Protein AF-A0A2V5WAS9-F1 (afdb_monomer)

Secondary structure (DSSP, 8-state):
---------------------------------------------HHHHHHHHHHHHHHHHTT--HHHHHHHHHHHHHH-GGGHHHHHHHHHHHHHHH-SS--SS--HHHHHHHHHHHHHH-GGGHHHHHHHHHHH-GGGHHHHHHHHHTT-GGGHHHHHHHHHHHS------------TT------------------

Solvent-accessible surface area (backbone atoms only — not comparable to full-atom values): 12859 Å² total; per-residue (Å²): 135,87,79,91,84,88,81,86,80,83,88,84,84,84,76,81,77,77,80,75,81,78,83,81,86,75,81,89,88,87,86,89,82,95,70,83,78,83,72,80,73,79,78,75,47,75,66,55,61,54,53,51,48,53,49,54,48,50,70,54,44,70,79,42,57,72,68,59,28,49,52,51,49,20,49,51,20,54,76,37,50,94,43,28,24,60,54,50,43,50,50,53,52,44,52,37,71,70,34,82,72,79,46,99,62,76,58,68,69,61,52,33,51,54,43,33,39,37,27,69,38,31,53,92,39,35,44,50,33,47,52,37,42,33,72,72,40,60,92,45,39,70,55,48,52,52,28,37,42,76,66,33,58,90,44,43,69,57,35,52,51,57,56,53,72,68,43,79,83,74,87,64,83,91,77,72,88,79,63,93,76,78,81,74,83,87,74,94,83,88,85,86,82,84,82,87,83,90,133

Radius of gyration: 33.2 Å; Cα contacts (8 Å, |Δi|>4): 141; chains: 1; bounding box: 82×127×70 Å

Foldseek 3Di:
DDDDDDDDDDDDDPPPPPPPPPDDDDDDDDDDDDDPPPPPPPPVDVVVVLVVLLVVLLVVLLVDDDPVNLVSLLVSCLVCVVCLLVSLLSSLVSQLVVDPPNDPDDDLVSNLSSLLSNCLSPVVSNLSNLLSSCVNHVVSNVSSLVSSCVRNVVCNVVNVVSVVVPDDPPPDPPPDPPPVPPPDDPDDDDDDDDDDDDD

Nearest PDB structures (foldseek):
  6fs2-assembly2_B  TM=2.657E-01  e=7.922E+00  Homo sapiens
  7u8p-assembly1_m  TM=2.052E-01  e=5.899E+00  Sus scrofa

pLDDT: mean 75.56, std 24.24, range [34.62, 98.69]

Structure (mmCIF, N/CA/C/O backbone):
data_AF-A0A2V5WAS9-F1
#
_entry.id   AF-A0A2V5WAS9-F1
#
loop_
_atom_site.group_PDB
_atom_site.id
_atom_site.type_symbol
_atom_site.label_atom_id
_atom_site.label_alt_id
_atom_site.label_comp_id
_atom_site.label_asym_id
_atom_site.label_entity_id
_atom_site.label_seq_id
_atom_site.pdbx_PDB_ins_code
_atom_site.Cartn_x
_atom_site.Cartn_y
_atom_site.Cartn_z
_atom_site.occupancy
_atom_site.B_iso_or_equiv
_atom_site.auth_seq_id
_atom_site.auth_comp_id
_atom_site.auth_asym_id
_atom_site.auth_atom_id
_atom_site.pdbx_PDB_model_num
ATOM 1 N N . MET A 1 1 ? 15.317 52.507 30.223 1.00 37.41 1 MET A N 1
ATOM 2 C CA . MET A 1 1 ? 15.306 52.667 28.753 1.00 37.41 1 MET A CA 1
ATOM 3 C C . MET A 1 1 ? 15.140 51.259 28.181 1.00 37.41 1 MET A C 1
ATOM 5 O O . MET A 1 1 ? 16.108 50.520 28.171 1.00 37.41 1 MET A O 1
ATOM 9 N N . GLU A 1 2 ? 13.931 50.694 28.075 1.00 36.28 2 GLU A N 1
ATOM 10 C CA . GLU A 1 2 ? 12.865 51.016 27.094 1.00 36.28 2 GLU A CA 1
ATOM 11 C C . GLU A 1 2 ? 13.378 50.793 25.649 1.00 36.28 2 GLU A C 1
ATOM 13 O O . GLU A 1 2 ? 14.416 51.345 25.318 1.00 36.28 2 GLU A O 1
ATOM 18 N N . ASN A 1 3 ? 12.817 49.988 24.733 1.00 34.62 3 ASN A N 1
ATOM 19 C CA . ASN A 1 3 ? 11.479 49.417 24.510 1.00 34.62 3 ASN A CA 1
ATOM 20 C C . ASN A 1 3 ? 11.622 48.133 23.640 1.00 34.62 3 ASN A C 1
ATOM 22 O O . ASN A 1 3 ? 12.447 48.089 22.735 1.00 34.62 3 ASN A O 1
ATOM 26 N N . SER A 1 4 ? 10.934 47.026 23.938 1.00 40.88 4 SER A N 1
ATOM 27 C CA . SER A 1 4 ? 9.693 46.571 23.276 1.00 40.88 4 SER A CA 1
ATOM 28 C C . SER A 1 4 ? 9.698 46.548 21.736 1.00 40.88 4 SER A C 1
ATOM 30 O O . SER A 1 4 ? 9.645 47.596 21.098 1.00 40.88 4 SER A O 1
ATOM 32 N N . ARG A 1 5 ? 9.605 45.340 21.149 1.00 47.09 5 ARG A N 1
ATOM 33 C CA . ARG A 1 5 ? 8.595 44.996 20.122 1.00 47.09 5 ARG A CA 1
ATOM 34 C C . ARG A 1 5 ? 8.532 43.482 19.882 1.00 47.09 5 ARG A C 1
ATOM 36 O O . ARG A 1 5 ? 9.371 42.886 19.218 1.00 47.09 5 ARG A O 1
ATOM 43 N N . ARG A 1 6 ? 7.472 42.886 20.430 1.00 48.41 6 ARG A N 1
ATOM 44 C CA . ARG A 1 6 ? 6.961 41.543 20.127 1.00 48.41 6 ARG A CA 1
ATOM 45 C C . ARG A 1 6 ? 6.585 41.446 18.642 1.00 48.41 6 ARG A C 1
ATOM 47 O O . ARG A 1 6 ? 5.978 42.376 18.116 1.00 48.41 6 ARG A O 1
ATOM 54 N N . ARG A 1 7 ? 6.824 40.295 18.007 1.00 46.50 7 ARG A N 1
ATOM 55 C CA . ARG A 1 7 ? 6.025 39.832 16.858 1.00 46.50 7 ARG A CA 1
ATOM 56 C C . ARG A 1 7 ? 5.623 38.379 17.075 1.00 46.50 7 ARG A C 1
ATOM 58 O O . ARG A 1 7 ? 6.349 37.447 16.762 1.00 46.50 7 ARG A O 1
ATOM 65 N N . VAL A 1 8 ? 4.450 38.252 17.681 1.00 42.34 8 VAL A N 1
ATOM 66 C CA . VAL A 1 8 ? 3.559 37.095 17.618 1.00 42.34 8 VAL A CA 1
ATOM 67 C C . VAL A 1 8 ? 2.972 37.056 16.207 1.00 42.34 8 VAL A C 1
ATOM 69 O O . VAL A 1 8 ? 2.492 38.091 15.753 1.00 42.34 8 VAL A O 1
ATOM 72 N N . LEU A 1 9 ? 2.983 35.901 15.534 1.00 35.28 9 LEU A N 1
ATOM 73 C CA . LEU A 1 9 ? 2.063 35.630 14.422 1.00 35.28 9 LEU A CA 1
ATOM 74 C C . LEU A 1 9 ? 1.815 34.112 14.255 1.00 35.28 9 LEU A C 1
ATOM 76 O O . LEU A 1 9 ? 2.352 33.451 13.375 1.00 35.28 9 LEU A O 1
ATOM 80 N N . LEU A 1 10 ? 1.007 33.559 15.163 1.00 39.62 10 LEU A N 1
ATOM 81 C CA . LEU A 1 10 ? -0.097 32.650 14.800 1.00 39.62 10 LEU A CA 1
ATOM 82 C C . LEU A 1 10 ? -1.275 33.527 14.301 1.00 39.62 10 LEU A C 1
ATOM 84 O O . LEU A 1 10 ? -1.235 34.724 14.608 1.00 39.62 10 LEU A O 1
ATOM 88 N N . PRO A 1 11 ? -2.362 33.021 13.668 1.00 46.72 11 PRO A N 1
ATOM 89 C CA . PRO A 1 11 ? -2.773 31.634 13.368 1.00 46.72 11 PRO A CA 1
ATOM 90 C C . PRO A 1 11 ? -3.205 31.465 11.875 1.00 46.72 11 PRO A C 1
ATOM 92 O O . PRO A 1 11 ? -3.174 32.410 11.097 1.00 46.72 11 PRO A O 1
ATOM 95 N N . THR A 1 12 ? -3.580 30.291 11.361 1.00 40.75 12 THR A N 1
ATOM 96 C CA . THR A 1 12 ? -5.002 29.899 11.262 1.00 40.75 12 THR A CA 1
ATOM 97 C C . THR A 1 12 ? -5.131 28.449 10.791 1.00 40.75 12 THR A C 1
ATOM 99 O O . THR A 1 12 ? -4.739 28.067 9.693 1.00 40.75 12 THR A O 1
ATOM 102 N N . LEU A 1 13 ? -5.704 27.648 11.683 1.00 40.12 13 LEU A N 1
ATOM 103 C CA . LEU A 1 13 ? -6.213 26.306 11.471 1.00 40.12 13 LEU A CA 1
ATOM 104 C C . LEU A 1 13 ? -7.468 26.412 10.587 1.00 40.12 13 LEU A C 1
ATOM 106 O O . LEU A 1 13 ? -8.468 26.994 11.005 1.00 40.12 13 LEU A O 1
ATOM 110 N N . GLY A 1 14 ? -7.415 25.890 9.363 1.00 36.44 14 GLY A N 1
ATOM 111 C CA . GLY A 1 14 ? -8.587 25.765 8.498 1.00 36.44 14 GLY A CA 1
ATOM 112 C C . GLY A 1 14 ? -9.513 24.677 9.031 1.00 36.44 14 GLY A C 1
ATOM 113 O O . GLY A 1 14 ? -9.384 23.514 8.661 1.00 36.44 14 GLY A O 1
ATOM 114 N N . VAL A 1 15 ? -10.422 25.046 9.933 1.00 46.28 15 VAL A N 1
ATOM 115 C CA . VAL A 1 15 ? -11.509 24.176 10.390 1.00 46.28 15 VAL A CA 1
ATOM 116 C C . VAL A 1 15 ? -12.504 24.038 9.238 1.00 46.28 15 VAL A C 1
ATOM 118 O O . VAL A 1 15 ? -13.278 24.952 8.957 1.00 46.28 15 VAL A O 1
ATOM 121 N N . LEU A 1 16 ? -12.470 22.897 8.549 1.00 37.59 16 LEU A N 1
ATOM 122 C CA . LEU A 1 16 ? -13.517 22.496 7.616 1.00 37.59 16 LEU A CA 1
ATOM 123 C C . LEU A 1 16 ? -14.772 22.167 8.437 1.00 37.59 16 LEU A C 1
ATOM 125 O O . LEU A 1 16 ? -14.951 21.047 8.908 1.00 37.59 16 LEU A O 1
ATOM 129 N N . PHE A 1 17 ? -15.619 23.173 8.654 1.00 40.00 17 PHE A N 1
ATOM 130 C CA . PHE A 1 17 ? -16.954 22.989 9.211 1.00 40.00 17 PHE A CA 1
ATOM 131 C C . PHE A 1 17 ? -17.796 22.190 8.216 1.00 40.00 17 PHE A C 1
ATOM 133 O O . PHE A 1 17 ? -18.342 22.737 7.258 1.00 40.00 17 PHE A O 1
ATOM 140 N N . LEU A 1 18 ? -17.917 20.885 8.453 1.00 36.66 18 LEU A N 1
ATOM 141 C CA . LEU A 1 18 ? -18.956 20.083 7.831 1.00 36.66 18 LEU A CA 1
ATOM 142 C C . LEU A 1 18 ? -20.297 20.577 8.391 1.00 36.66 18 LEU A C 1
ATOM 144 O O . LEU A 1 18 ? -20.618 20.363 9.560 1.00 36.66 18 LEU A O 1
ATOM 148 N N . ARG A 1 19 ? -21.056 21.310 7.573 1.00 35.62 19 ARG A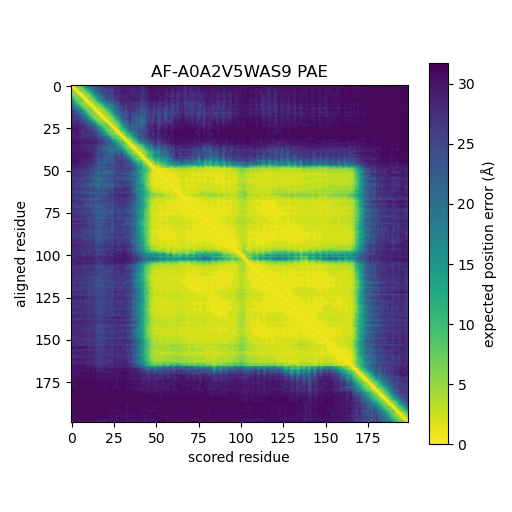 N 1
ATOM 149 C CA . ARG A 1 19 ? -22.438 21.698 7.871 1.00 35.62 19 ARG A CA 1
ATOM 150 C C . ARG A 1 19 ? -23.294 20.432 7.916 1.00 35.62 19 ARG A C 1
ATOM 152 O O . ARG A 1 19 ? -23.859 20.027 6.907 1.00 35.62 19 ARG A O 1
ATOM 159 N N . VAL A 1 20 ? -23.403 19.819 9.090 1.00 42.94 20 VAL A N 1
ATOM 160 C CA . VAL A 1 20 ? -24.533 18.942 9.397 1.00 42.94 20 VAL A CA 1
ATOM 161 C C . VAL A 1 20 ? -25.738 19.859 9.573 1.00 42.94 20 VAL A C 1
ATOM 163 O O . VAL A 1 20 ? -25.859 20.575 10.564 1.00 42.94 20 VAL A O 1
ATOM 166 N N . VAL A 1 21 ? -26.592 19.905 8.552 1.00 40.38 21 VAL A N 1
ATOM 167 C CA . VAL A 1 21 ? -27.961 20.399 8.691 1.00 40.38 21 VAL A CA 1
ATOM 168 C C . VAL A 1 21 ? -28.674 19.416 9.619 1.00 40.38 21 VAL A C 1
ATOM 170 O O . VAL A 1 21 ? -29.047 18.318 9.219 1.00 40.38 21 VAL A O 1
ATOM 173 N N . SER A 1 22 ? -28.795 19.788 10.892 1.00 39.19 22 SER A N 1
ATOM 174 C CA . SER A 1 22 ? -29.781 19.192 11.788 1.00 39.19 22 SER A CA 1
ATOM 175 C C . SER A 1 22 ? -31.133 19.774 11.398 1.00 39.19 22 SER A C 1
ATOM 177 O O . SER A 1 22 ? -31.375 20.964 11.592 1.00 39.19 22 SER A O 1
ATOM 179 N N . ALA A 1 23 ? -31.990 18.960 10.785 1.00 42.84 23 ALA A N 1
ATOM 180 C CA . ALA A 1 23 ? -33.385 19.319 10.591 1.00 42.84 23 ALA A CA 1
ATOM 181 C C . ALA A 1 23 ? -34.073 19.305 11.964 1.00 42.84 23 ALA A C 1
ATOM 183 O O . ALA A 1 23 ? -34.265 18.252 12.569 1.00 42.84 23 ALA A O 1
ATOM 184 N N . GLU A 1 24 ? -34.376 20.497 12.465 1.00 37.12 24 GLU A N 1
ATOM 185 C CA . GLU A 1 24 ? -35.143 20.722 13.682 1.00 37.12 24 GLU A CA 1
ATOM 186 C C . GLU A 1 24 ? -36.604 20.329 13.429 1.00 37.12 24 GLU A C 1
ATOM 188 O O . GLU A 1 24 ? -37.282 20.889 12.566 1.00 37.12 24 GLU A O 1
ATOM 193 N N . GLN A 1 25 ? -37.073 19.309 14.145 1.00 42.22 25 GLN A N 1
ATOM 194 C CA . GLN A 1 25 ? -38.439 18.808 14.067 1.00 42.22 25 GLN A CA 1
ATOM 195 C C . GLN A 1 25 ? -39.294 19.582 15.079 1.00 42.22 25 GLN A C 1
ATOM 197 O O . GLN A 1 25 ? -39.271 19.286 16.272 1.00 42.22 25 GLN A O 1
ATOM 202 N N . ILE A 1 26 ? -40.038 20.585 14.607 1.00 36.88 26 ILE A N 1
ATOM 203 C CA . ILE A 1 26 ? -40.986 21.348 15.428 1.00 36.88 26 ILE A CA 1
ATOM 204 C C . ILE A 1 26 ? -42.417 20.871 15.126 1.00 36.88 26 ILE A C 1
ATOM 206 O O . ILE A 1 26 ? -42.854 20.860 13.980 1.00 36.88 26 ILE A O 1
ATOM 210 N N . SER A 1 27 ? -43.079 20.431 16.201 1.00 37.81 27 SER A N 1
ATOM 211 C CA . SER A 1 27 ? -44.514 20.242 16.494 1.00 37.81 27 SER A CA 1
ATOM 212 C C . SER A 1 27 ? -45.589 20.490 15.407 1.00 37.81 27 SER A C 1
ATOM 214 O O . SER A 1 27 ? -45.650 21.550 14.795 1.00 37.81 27 SER A O 1
ATOM 216 N N . SER A 1 28 ? -46.540 19.548 15.298 1.00 39.31 28 SER A N 1
ATOM 217 C CA . SER A 1 28 ? -47.879 19.644 14.641 1.00 39.31 28 SER A CA 1
ATOM 218 C C . SER A 1 28 ? -48.903 20.461 15.484 1.00 39.31 28 SER A C 1
ATOM 220 O O . SER A 1 28 ? -48.499 20.822 16.599 1.00 39.31 28 SER A O 1
ATOM 222 N N . PRO A 1 29 ? -50.219 20.668 15.123 1.00 62.34 29 PRO A N 1
ATOM 223 C CA . PRO A 1 29 ? -51.075 20.337 13.929 1.00 62.34 29 PRO A CA 1
ATOM 224 C C . PRO A 1 29 ? -52.003 21.551 13.476 1.00 62.34 29 PRO A C 1
ATOM 226 O O . PRO A 1 29 ? -51.675 22.655 13.913 1.00 62.34 29 PRO A O 1
ATOM 229 N N . PRO A 1 30 ? -53.134 21.476 12.686 1.00 52.62 30 PRO A N 1
ATOM 230 C CA . PRO A 1 30 ? -53.896 20.327 12.143 1.00 52.62 30 PRO A CA 1
ATOM 231 C C . PRO A 1 30 ? -54.434 20.368 10.675 1.0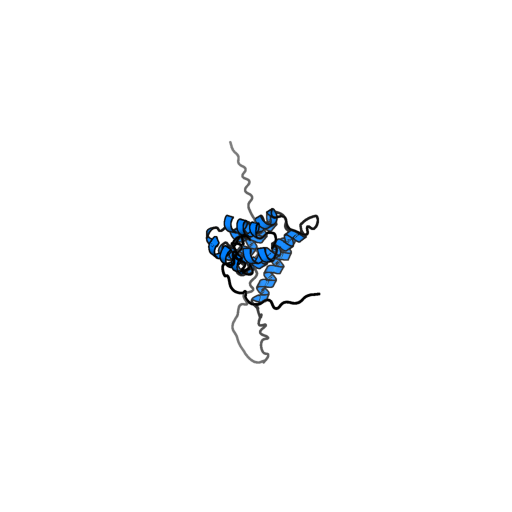0 52.62 30 PRO A C 1
ATOM 233 O O . PRO A 1 30 ? -54.539 21.409 10.039 1.00 52.62 30 PRO A O 1
ATOM 236 N N . ALA A 1 31 ? -54.882 19.169 10.262 1.00 47.69 31 ALA A N 1
ATOM 237 C CA . ALA A 1 31 ? -55.908 18.780 9.272 1.00 47.69 31 ALA A CA 1
ATOM 238 C C . ALA A 1 31 ? -55.638 18.841 7.746 1.00 47.69 31 ALA A C 1
ATOM 240 O O . ALA A 1 31 ? -55.384 19.886 7.162 1.00 47.69 31 ALA A O 1
ATOM 241 N N . ASP A 1 32 ? -55.827 17.661 7.135 1.00 50.53 32 ASP A N 1
ATOM 242 C CA . ASP A 1 32 ? -56.175 17.358 5.739 1.00 50.53 32 ASP A CA 1
ATOM 243 C C . ASP A 1 32 ? -55.316 17.931 4.600 1.00 50.53 32 ASP A C 1
ATOM 245 O O . ASP A 1 32 ? -55.623 18.956 3.994 1.00 50.53 32 ASP A O 1
ATOM 249 N N . GLN A 1 33 ? -54.333 17.137 4.162 1.00 45.25 33 GLN A N 1
ATOM 250 C CA . GLN A 1 33 ? -54.443 16.453 2.865 1.00 45.25 33 GLN A CA 1
ATOM 251 C C . GLN A 1 33 ? -53.308 15.445 2.652 1.00 45.25 33 GLN A C 1
ATOM 253 O O . GLN A 1 33 ? -52.138 15.666 2.954 1.00 45.25 33 GLN A O 1
ATOM 258 N N . MET A 1 34 ? -53.721 14.297 2.133 1.00 51.97 34 MET A N 1
ATOM 259 C CA . MET A 1 34 ? -52.950 13.092 1.879 1.00 51.97 34 MET A CA 1
ATOM 260 C C . MET A 1 34 ? -51.936 13.316 0.744 1.00 51.97 34 MET A C 1
ATOM 262 O O . MET A 1 34 ? -52.304 13.381 -0.424 1.00 51.97 34 MET A O 1
ATOM 266 N N . ALA A 1 35 ? -50.648 13.364 1.075 1.00 53.94 35 ALA A N 1
ATOM 267 C CA . ALA A 1 35 ? -49.570 12.986 0.166 1.00 53.94 35 ALA A CA 1
ATOM 268 C C . ALA A 1 35 ? -48.478 12.308 1.007 1.00 53.94 35 ALA A C 1
ATOM 270 O O . ALA A 1 35 ? -48.042 12.894 2.002 1.00 53.94 35 ALA A O 1
ATOM 271 N N . PRO A 1 36 ? -48.059 11.068 0.693 1.00 55.75 36 PRO A N 1
ATOM 272 C CA . PRO A 1 36 ? -47.022 10.411 1.474 1.00 55.75 36 PRO A CA 1
ATOM 273 C C . PRO A 1 36 ? -45.732 11.240 1.382 1.00 55.75 36 PRO A C 1
ATOM 275 O O . PRO A 1 36 ? -45.343 11.626 0.275 1.00 55.75 36 PRO A O 1
ATOM 278 N N . PRO A 1 37 ? -45.051 11.526 2.507 1.00 53.28 37 PRO A N 1
ATOM 279 C CA . PRO A 1 37 ? -43.757 12.180 2.453 1.00 53.28 37 PRO A CA 1
ATOM 280 C C . PRO A 1 37 ? -42.822 11.272 1.659 1.00 53.28 37 PRO A C 1
ATOM 282 O O . PRO A 1 37 ? -42.582 10.123 2.048 1.00 53.28 37 PRO A O 1
ATOM 285 N N . ILE A 1 38 ? -42.315 11.775 0.528 1.00 61.94 38 ILE A N 1
ATOM 286 C CA . ILE A 1 38 ? -41.232 11.136 -0.220 1.00 61.94 38 ILE A CA 1
ATOM 287 C C . ILE A 1 38 ? -40.045 11.106 0.731 1.00 61.94 38 ILE A C 1
ATOM 289 O O . ILE A 1 38 ? -39.278 12.057 0.867 1.00 61.94 38 ILE A O 1
ATOM 293 N N . THR A 1 39 ? -39.945 10.003 1.456 1.00 48.38 39 THR A N 1
ATOM 294 C CA . THR A 1 39 ? -38.832 9.731 2.339 1.00 48.38 39 THR A CA 1
ATOM 295 C C . THR A 1 39 ? -37.708 9.352 1.398 1.00 48.38 39 THR A C 1
ATOM 297 O O . THR A 1 39 ? -37.642 8.217 0.925 1.00 48.38 39 THR A O 1
ATOM 300 N N . VAL A 1 40 ? -36.865 10.327 1.051 1.00 55.03 40 VAL A N 1
ATOM 301 C CA . VAL A 1 40 ? -35.602 10.069 0.362 1.00 55.03 40 VAL A CA 1
ATOM 302 C C . VAL A 1 40 ? -34.763 9.251 1.333 1.00 55.03 40 VAL A C 1
ATOM 304 O O . VAL A 1 40 ? -34.029 9.772 2.169 1.00 55.03 40 VAL A O 1
ATOM 307 N N . ARG A 1 41 ? -34.938 7.932 1.273 1.00 47.66 41 ARG A N 1
ATOM 308 C CA . ARG A 1 41 ? -34.086 6.973 1.951 1.00 47.66 41 ARG A CA 1
ATOM 309 C C . ARG A 1 41 ? -32.744 7.081 1.250 1.00 47.66 41 ARG A C 1
ATOM 311 O O . ARG A 1 41 ? -32.553 6.510 0.179 1.00 47.66 41 ARG A O 1
ATOM 318 N N . ALA A 1 42 ? -31.838 7.866 1.823 1.00 52.66 42 ALA A N 1
ATOM 319 C CA . ALA A 1 42 ? -30.440 7.825 1.448 1.00 52.66 42 ALA A CA 1
ATOM 320 C C . ALA A 1 42 ? -29.956 6.402 1.741 1.00 52.66 42 ALA A C 1
ATOM 322 O O . ALA A 1 42 ? -29.631 6.053 2.874 1.00 52.66 42 ALA A O 1
ATOM 323 N N . SER A 1 43 ? -29.999 5.546 0.724 1.00 43.25 43 SER A N 1
ATOM 324 C CA . SER A 1 43 ? -29.349 4.246 0.738 1.00 43.25 43 SER A CA 1
ATOM 325 C C . SER A 1 43 ? -27.850 4.506 0.726 1.00 43.25 43 SER A C 1
ATOM 327 O O . SER A 1 43 ? -27.200 4.441 -0.314 1.00 43.25 43 SER A O 1
ATOM 329 N N . SER A 1 44 ? -27.291 4.851 1.883 1.00 51.31 44 SER A N 1
ATOM 330 C CA . SER A 1 44 ? -25.855 4.836 2.109 1.00 51.31 44 SER A CA 1
ATOM 331 C C . SER A 1 44 ? -25.416 3.377 2.116 1.00 51.31 44 SER A C 1
ATOM 333 O O . SER A 1 44 ? -25.234 2.741 3.151 1.00 51.31 44 SER A O 1
ATOM 335 N N . SER A 1 45 ? -25.296 2.795 0.922 1.00 50.88 45 SER A N 1
ATOM 336 C CA . SER A 1 45 ? -24.603 1.524 0.791 1.00 50.88 45 SER A CA 1
ATOM 337 C C . SER A 1 45 ? -23.187 1.744 1.326 1.00 50.88 45 SER A C 1
ATOM 339 O O . SER A 1 45 ? -22.500 2.683 0.918 1.00 50.88 45 SER A O 1
ATOM 341 N N . ALA A 1 46 ? -22.744 0.905 2.262 1.00 56.66 46 ALA A N 1
ATOM 342 C CA . ALA A 1 46 ? -21.393 0.990 2.818 1.00 56.66 46 ALA A CA 1
ATOM 343 C C . ALA A 1 46 ? -20.307 0.955 1.715 1.00 56.66 46 ALA A C 1
ATOM 345 O O . ALA A 1 46 ? -19.215 1.495 1.891 1.00 56.66 46 ALA A O 1
ATOM 346 N N . GLY A 1 47 ? -20.637 0.389 0.544 1.00 61.00 47 GLY A N 1
ATOM 347 C CA . GLY A 1 47 ? -19.808 0.430 -0.660 1.00 61.00 47 GLY A CA 1
ATOM 348 C C . GLY A 1 47 ? -19.609 1.834 -1.246 1.00 61.00 47 GLY A C 1
ATOM 349 O O . GLY A 1 47 ? -18.490 2.156 -1.639 1.00 61.00 47 GLY A O 1
ATOM 350 N N . GLY A 1 48 ? -20.639 2.688 -1.241 1.00 73.94 48 GLY A N 1
ATOM 351 C CA . GLY A 1 48 ? -20.571 4.050 -1.789 1.00 73.94 48 GLY A CA 1
ATOM 352 C C . GLY A 1 48 ? -19.582 4.950 -1.042 1.00 73.94 48 GLY A C 1
ATOM 353 O O . GLY A 1 48 ? -18.767 5.631 -1.664 1.00 73.94 48 GLY A O 1
ATOM 354 N N . ALA A 1 49 ? -19.568 4.870 0.293 1.00 85.62 49 ALA A N 1
ATOM 355 C CA . ALA A 1 49 ? -18.666 5.666 1.129 1.00 85.62 49 ALA A CA 1
ATOM 356 C C . ALA A 1 49 ? -17.184 5.274 0.956 1.00 85.62 49 ALA A C 1
ATOM 358 O O . ALA A 1 49 ? -16.291 6.114 1.066 1.00 85.62 49 ALA A O 1
ATOM 359 N N . ALA A 1 50 ? -16.891 3.996 0.687 1.00 91.50 50 ALA A N 1
ATOM 360 C CA . ALA A 1 50 ? -15.525 3.543 0.423 1.00 91.50 50 ALA A CA 1
ATOM 361 C C . ALA A 1 50 ? -15.015 4.011 -0.949 1.00 91.50 50 ALA A C 1
ATOM 363 O O . ALA A 1 50 ? -13.875 4.467 -1.059 1.00 91.50 50 ALA A O 1
ATOM 364 N N . SER A 1 51 ? -15.848 3.928 -1.993 1.00 92.31 51 SER A N 1
ATOM 365 C CA . SER A 1 51 ? -15.486 4.419 -3.328 1.00 92.31 51 SER A CA 1
ATOM 366 C C . SER A 1 51 ? -15.320 5.934 -3.365 1.00 92.31 51 SER A C 1
ATOM 368 O O . SER A 1 51 ? -14.389 6.429 -3.999 1.00 92.31 51 SER A O 1
ATOM 370 N N . GLU A 1 52 ? -16.178 6.670 -2.658 1.00 95.50 52 GLU A N 1
ATOM 371 C CA . GLU A 1 52 ? -16.080 8.125 -2.548 1.00 95.50 52 GLU A CA 1
ATOM 372 C C . GLU A 1 52 ? -14.770 8.530 -1.862 1.00 95.50 52 GLU A C 1
ATOM 374 O O . GLU A 1 52 ? -14.033 9.370 -2.381 1.00 95.50 52 GLU A O 1
ATOM 379 N N . PHE A 1 53 ? -14.410 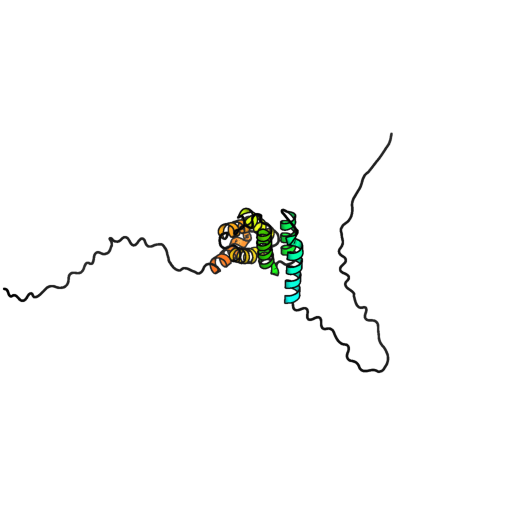7.846 -0.770 1.00 96.75 53 PHE A N 1
ATOM 380 C CA . PHE A 1 53 ? -13.141 8.070 -0.083 1.00 96.75 53 PHE A CA 1
ATOM 381 C C . PHE A 1 53 ? -11.931 7.825 -0.993 1.00 96.75 53 PHE A C 1
ATOM 383 O O . PHE A 1 53 ? -11.048 8.677 -1.084 1.00 96.75 53 PHE A O 1
ATOM 390 N N . LEU A 1 54 ? -11.882 6.682 -1.689 1.00 97.12 54 LEU A N 1
ATOM 391 C CA . LEU A 1 54 ? -10.769 6.378 -2.595 1.00 97.12 54 LEU A CA 1
ATOM 392 C C . LEU A 1 54 ? -10.697 7.377 -3.754 1.00 97.12 54 LEU A C 1
ATOM 394 O O . LEU A 1 54 ? -9.605 7.793 -4.126 1.00 97.12 54 LEU A O 1
ATOM 398 N N . THR A 1 55 ? -11.841 7.822 -4.277 1.00 97.44 55 THR A N 1
ATOM 399 C CA . THR A 1 55 ? -11.898 8.843 -5.335 1.00 97.44 55 THR A CA 1
ATOM 400 C C . THR A 1 55 ? -11.325 10.174 -4.848 1.00 97.44 55 THR A C 1
ATOM 402 O O . THR A 1 55 ? -10.482 10.768 -5.523 1.00 97.44 55 THR A O 1
ATOM 405 N N . ALA A 1 56 ? -11.719 10.619 -3.652 1.00 96.88 56 ALA A N 1
ATOM 406 C CA . ALA A 1 56 ? -11.195 11.835 -3.039 1.00 96.88 56 ALA A CA 1
ATOM 407 C C . ALA A 1 56 ? -9.688 11.730 -2.750 1.00 96.88 56 ALA A C 1
ATOM 409 O O . ALA A 1 56 ? -8.934 12.665 -3.045 1.00 96.88 56 ALA A O 1
ATOM 410 N N . PHE A 1 57 ? -9.237 10.581 -2.233 1.00 97.44 57 PHE A N 1
ATOM 411 C CA . PHE A 1 57 ? -7.821 10.298 -2.016 1.00 97.44 57 PHE A CA 1
ATOM 412 C C . PHE A 1 57 ? -7.034 10.390 -3.324 1.00 97.44 57 PHE A C 1
ATOM 414 O O . PHE A 1 57 ? -6.092 11.173 -3.398 1.00 97.44 57 PHE A O 1
ATOM 421 N N . ILE A 1 58 ? -7.442 9.663 -4.370 1.00 97.00 58 ILE A N 1
ATOM 422 C CA . ILE A 1 58 ? -6.754 9.656 -5.668 1.00 97.00 58 ILE A CA 1
ATOM 423 C C . ILE A 1 58 ? -6.715 11.068 -6.261 1.00 97.00 58 ILE A C 1
ATOM 425 O O . ILE A 1 58 ? -5.638 11.549 -6.602 1.00 97.00 58 ILE A O 1
ATOM 429 N N . SER A 1 59 ? -7.859 11.762 -6.323 1.00 96.62 59 SER A N 1
ATOM 430 C CA . SER A 1 59 ? -7.965 13.120 -6.882 1.00 96.62 59 SER A CA 1
ATOM 431 C C . SER A 1 59 ? -7.041 14.127 -6.186 1.00 96.62 59 SER A C 1
ATOM 433 O O . SER A 1 59 ? -6.541 15.063 -6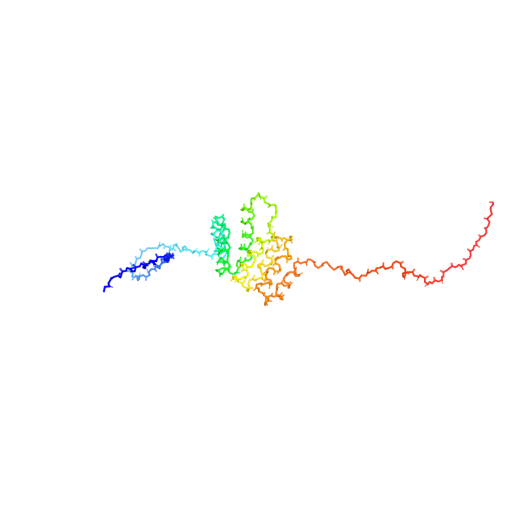.817 1.00 96.62 59 SER A O 1
ATOM 435 N N . THR A 1 60 ? -6.808 13.941 -4.887 1.00 96.31 60 THR A N 1
ATOM 436 C CA . THR A 1 60 ? -5.891 14.777 -4.106 1.00 96.31 60 THR A CA 1
ATOM 437 C C . THR A 1 60 ? -4.441 14.349 -4.329 1.00 96.31 60 THR A C 1
ATOM 439 O O . THR A 1 60 ? -3.589 15.176 -4.646 1.00 96.31 60 THR A O 1
ATOM 442 N N . ALA A 1 61 ? -4.162 13.053 -4.198 1.00 95.38 61 ALA A N 1
ATOM 443 C CA . ALA A 1 61 ? -2.818 12.496 -4.151 1.00 95.38 61 ALA A CA 1
ATOM 444 C C . ALA A 1 61 ? -2.077 12.563 -5.495 1.00 95.38 61 ALA A C 1
ATOM 446 O O . ALA A 1 61 ? -0.864 12.744 -5.489 1.00 95.38 61 ALA A O 1
ATOM 447 N N . VAL A 1 62 ? -2.777 12.514 -6.638 1.00 95.50 62 VAL A N 1
ATOM 448 C CA . VAL A 1 62 ? -2.151 12.676 -7.972 1.00 95.50 62 VAL A CA 1
ATOM 449 C C . VAL A 1 62 ? -1.441 14.019 -8.153 1.00 95.50 62 VAL A C 1
ATOM 451 O O . VAL A 1 62 ? -0.549 14.132 -8.984 1.00 95.50 62 VAL A O 1
ATOM 454 N N . ARG A 1 63 ? -1.823 15.037 -7.374 1.00 94.31 63 ARG A N 1
ATOM 455 C CA . ARG A 1 63 ? -1.250 16.391 -7.438 1.00 94.31 63 ARG A CA 1
ATOM 456 C C . ARG A 1 63 ? -0.073 16.586 -6.486 1.00 94.31 63 ARG A C 1
ATOM 458 O O . ARG A 1 63 ? 0.482 17.680 -6.431 1.00 94.31 63 ARG A O 1
ATOM 465 N N . LEU A 1 64 ? 0.241 15.575 -5.680 1.00 94.06 64 LEU A N 1
ATOM 466 C CA . LEU A 1 64 ? 1.252 15.647 -4.639 1.00 94.06 64 LEU A CA 1
ATOM 467 C C . LEU A 1 64 ? 2.505 14.886 -5.054 1.00 94.06 64 LEU A C 1
ATOM 469 O O . LEU A 1 64 ? 2.453 13.852 -5.716 1.00 94.06 64 LEU A O 1
ATOM 473 N N . ASP A 1 65 ? 3.631 15.383 -4.573 1.00 90.88 65 ASP A N 1
ATOM 474 C CA . ASP A 1 65 ? 4.953 14.829 -4.784 1.00 90.88 65 ASP A CA 1
ATOM 475 C C . ASP A 1 65 ? 5.698 14.666 -3.450 1.00 90.88 65 ASP A C 1
ATOM 477 O O . ASP A 1 65 ? 5.332 15.233 -2.409 1.00 90.88 65 ASP A O 1
ATOM 481 N N . GLY A 1 66 ? 6.743 13.836 -3.476 1.00 91.62 66 GLY A N 1
ATOM 482 C CA . GLY A 1 66 ? 7.658 13.625 -2.356 1.00 91.62 66 GLY A CA 1
ATOM 483 C C . GLY A 1 66 ? 6.957 13.400 -1.011 1.00 91.62 66 GLY A C 1
ATOM 484 O O . GLY A 1 66 ? 6.041 12.589 -0.877 1.00 91.62 66 GLY A O 1
ATOM 485 N N . LEU A 1 67 ? 7.383 14.145 0.012 1.00 94.12 67 LEU A N 1
ATOM 486 C CA . LEU A 1 67 ? 6.887 13.981 1.383 1.00 94.12 67 LEU A CA 1
ATOM 487 C C . LEU A 1 67 ? 5.410 14.356 1.559 1.00 94.12 67 LEU A C 1
ATOM 489 O O . LEU A 1 67 ? 4.746 13.804 2.436 1.00 94.12 67 LEU A O 1
ATOM 493 N N . LYS A 1 68 ? 4.870 15.265 0.736 1.00 96.38 68 LYS A N 1
ATOM 494 C CA . LYS A 1 68 ? 3.449 15.644 0.814 1.00 96.38 68 LYS A CA 1
ATOM 495 C C . LYS A 1 68 ? 2.564 14.471 0.413 1.00 96.38 68 LYS A C 1
ATOM 497 O O . LYS A 1 68 ? 1.576 14.191 1.088 1.00 96.38 68 LYS A O 1
ATOM 502 N N . PHE A 1 69 ? 2.959 13.759 -0.641 1.00 97.06 69 PHE A N 1
ATOM 503 C CA . PHE A 1 69 ? 2.289 12.541 -1.077 1.00 97.06 69 PHE A CA 1
ATOM 504 C C . PHE A 1 69 ? 2.334 11.454 0.005 1.00 97.06 69 PHE A C 1
ATOM 506 O O . PHE A 1 69 ? 1.296 10.907 0.374 1.00 97.06 69 PHE A O 1
ATOM 513 N N . ILE A 1 70 ? 3.511 11.209 0.590 1.00 97.88 70 ILE A N 1
ATOM 514 C CA . ILE A 1 70 ? 3.681 10.213 1.659 1.00 97.88 70 ILE A CA 1
ATOM 515 C C . ILE A 1 70 ? 2.851 10.559 2.909 1.00 97.88 70 ILE A C 1
ATOM 517 O O . ILE A 1 70 ? 2.216 9.682 3.494 1.00 97.88 70 ILE A O 1
ATOM 521 N N . SER A 1 71 ? 2.785 11.836 3.295 1.00 97.81 71 SER A N 1
ATOM 522 C CA . SER A 1 71 ? 1.952 12.291 4.418 1.00 97.81 71 SER A CA 1
ATOM 523 C C . SER A 1 71 ? 0.451 12.136 4.133 1.00 97.81 71 SER A C 1
ATOM 525 O O . SER A 1 71 ? -0.312 11.701 5.001 1.00 97.81 71 SER A O 1
ATOM 527 N N . CYS A 1 72 ? 0.022 12.425 2.900 1.00 97.94 72 CYS A N 1
ATOM 528 C CA . CYS A 1 72 ? -1.354 12.211 2.453 1.00 97.94 72 CYS A CA 1
ATOM 529 C C . CYS A 1 72 ? -1.741 10.726 2.519 1.00 97.94 72 CYS A C 1
ATOM 531 O O . CYS A 1 72 ? -2.772 10.394 3.102 1.00 97.94 72 CYS A O 1
ATOM 533 N N . LEU A 1 73 ? -0.881 9.833 2.015 1.00 98.44 73 LEU A N 1
ATOM 534 C CA . LEU A 1 73 ? -1.033 8.379 2.129 1.00 98.44 73 LEU A CA 1
ATOM 535 C C . LEU A 1 73 ? -1.172 7.936 3.591 1.00 98.44 73 LEU A C 1
ATOM 537 O O . LEU A 1 73 ? -2.144 7.267 3.938 1.00 98.44 73 LEU A O 1
ATOM 541 N N . ALA A 1 74 ? -0.232 8.323 4.456 1.00 98.38 74 ALA A N 1
ATOM 542 C CA . ALA A 1 74 ? -0.248 7.931 5.865 1.00 98.38 74 ALA A CA 1
ATOM 543 C C . ALA A 1 74 ? -1.519 8.421 6.578 1.00 98.38 74 ALA A C 1
ATOM 545 O O . ALA A 1 74 ? -2.114 7.700 7.378 1.00 98.38 74 ALA A O 1
ATOM 546 N N . THR A 1 75 ? -1.971 9.634 6.259 1.00 98.31 75 THR A N 1
ATOM 547 C CA . THR A 1 75 ? -3.220 10.190 6.794 1.00 98.31 75 THR A CA 1
ATOM 548 C C . THR A 1 75 ? -4.431 9.397 6.306 1.00 98.31 75 THR A C 1
ATOM 550 O O . THR A 1 75 ? -5.291 9.045 7.108 1.00 98.31 75 THR A O 1
ATOM 553 N N . ALA A 1 76 ? -4.486 9.056 5.017 1.00 98.25 76 ALA A N 1
ATOM 554 C CA . ALA A 1 76 ? -5.574 8.263 4.457 1.00 98.25 76 ALA A CA 1
ATOM 555 C C . ALA A 1 76 ? -5.665 6.873 5.111 1.00 98.25 76 ALA A C 1
ATOM 557 O O . ALA A 1 76 ? -6.758 6.445 5.480 1.00 98.25 76 ALA A O 1
ATOM 558 N N . VAL A 1 77 ? -4.526 6.206 5.327 1.00 98.56 77 VAL A N 1
ATOM 559 C CA . VAL A 1 77 ? -4.464 4.905 6.014 1.00 98.56 77 VAL A CA 1
ATOM 560 C C . VAL A 1 77 ? -4.903 5.018 7.478 1.00 98.56 77 VAL A C 1
ATOM 562 O O . VAL A 1 77 ? -5.663 4.172 7.940 1.00 98.56 77 VAL A O 1
ATOM 565 N N . LYS A 1 78 ? -4.507 6.080 8.196 1.00 98.12 78 LYS A N 1
ATOM 566 C CA . LYS A 1 78 ? -4.977 6.337 9.573 1.00 98.12 78 LYS A CA 1
ATOM 567 C C . LYS A 1 78 ? -6.489 6.537 9.653 1.00 98.12 78 LYS A C 1
ATOM 569 O O . LYS A 1 78 ? -7.111 6.081 10.606 1.00 98.12 78 LYS A O 1
ATOM 574 N N . LEU A 1 79 ? -7.073 7.235 8.679 1.00 97.81 79 LEU A N 1
ATOM 575 C CA . LEU A 1 79 ? -8.509 7.526 8.650 1.00 97.81 79 LEU A CA 1
ATOM 576 C C . LEU A 1 79 ? -9.354 6.303 8.276 1.00 97.81 79 LEU A C 1
ATOM 578 O O . LEU A 1 79 ? -10.474 6.164 8.763 1.00 97.81 79 LEU A O 1
ATOM 582 N N . ARG A 1 80 ? -8.842 5.443 7.390 1.00 97.19 80 ARG A N 1
ATOM 583 C CA . ARG A 1 80 ? -9.545 4.263 6.869 1.00 97.19 80 ARG A CA 1
ATOM 584 C C . ARG A 1 80 ? -8.619 3.043 6.840 1.00 97.19 80 ARG A C 1
ATOM 586 O O . ARG A 1 80 ? -8.202 2.619 5.757 1.00 97.19 80 ARG A O 1
ATOM 593 N N . PRO A 1 81 ? -8.300 2.456 8.010 1.00 97.00 81 PRO A N 1
ATOM 594 C CA . PRO A 1 81 ? -7.461 1.260 8.079 1.00 97.00 81 PRO A CA 1
ATOM 595 C C . PRO A 1 81 ? -8.107 0.062 7.364 1.00 97.00 81 PRO A C 1
ATOM 597 O O . PRO A 1 81 ? -7.405 -0.748 6.769 1.00 97.00 81 PRO A O 1
ATOM 600 N N . ASP A 1 82 ? -9.442 0.010 7.307 1.00 97.00 82 ASP A N 1
ATOM 601 C CA . ASP A 1 82 ? -10.221 -0.981 6.551 1.00 97.00 82 ASP A CA 1
ATOM 602 C C . ASP A 1 82 ? -9.956 -0.945 5.034 1.00 97.00 82 ASP A C 1
ATOM 604 O O . ASP A 1 82 ? -10.181 -1.928 4.328 1.00 97.00 82 ASP A O 1
ATOM 608 N N . LEU A 1 83 ? -9.463 0.183 4.514 1.00 97.69 83 LEU A N 1
ATOM 609 C CA . LEU A 1 83 ? -9.118 0.363 3.105 1.00 97.69 83 LEU A CA 1
ATOM 610 C C . LEU A 1 83 ? -7.605 0.378 2.855 1.00 97.69 83 LEU A C 1
ATOM 612 O O . LEU A 1 83 ? -7.202 0.599 1.711 1.00 97.69 83 LEU A O 1
ATOM 616 N N . ALA A 1 84 ? -6.765 0.137 3.867 1.00 98.12 84 ALA A N 1
ATOM 617 C CA . ALA A 1 84 ? -5.319 0.358 3.795 1.00 98.12 84 ALA A CA 1
ATOM 618 C C . ALA A 1 84 ? -4.654 -0.313 2.581 1.00 98.12 84 ALA A C 1
ATOM 620 O O . ALA A 1 84 ? -3.919 0.343 1.842 1.00 98.12 84 ALA A O 1
ATOM 621 N N . GLY A 1 85 ? -4.984 -1.578 2.297 1.00 98.06 85 GLY A N 1
ATOM 622 C CA . GLY A 1 85 ? -4.477 -2.278 1.111 1.00 98.06 85 GLY A CA 1
ATOM 623 C C . GLY A 1 85 ? -4.852 -1.586 -0.209 1.00 98.06 85 GLY A C 1
ATOM 624 O O . GLY A 1 85 ? -4.004 -1.404 -1.080 1.00 98.06 85 GLY A O 1
ATOM 625 N N . LYS A 1 86 ? -6.100 -1.114 -0.350 1.00 98.25 86 LYS A N 1
ATOM 626 C CA . LYS A 1 86 ? -6.565 -0.396 -1.555 1.00 98.25 86 LYS A CA 1
ATOM 627 C C . LYS A 1 86 ? -5.911 0.978 -1.690 1.00 98.25 86 LYS A C 1
ATOM 629 O O . LYS A 1 86 ? -5.546 1.367 -2.798 1.00 98.25 86 LYS A O 1
ATOM 634 N N . ILE A 1 87 ? -5.746 1.694 -0.579 1.00 98.56 87 ILE A N 1
ATOM 635 C CA . ILE A 1 87 ? -5.064 2.994 -0.541 1.00 98.56 87 ILE A CA 1
ATOM 636 C C . ILE A 1 87 ? -3.608 2.829 -1.001 1.00 98.56 87 ILE A C 1
ATOM 638 O O . ILE A 1 87 ? -3.145 3.599 -1.839 1.00 98.56 87 ILE A O 1
ATOM 642 N N . VAL A 1 88 ? -2.909 1.795 -0.522 1.00 98.56 88 VAL A N 1
ATOM 643 C CA . VAL A 1 88 ? -1.525 1.494 -0.924 1.00 98.56 88 VAL A CA 1
ATOM 644 C C . VAL A 1 88 ? -1.426 1.156 -2.410 1.00 98.56 88 VAL A C 1
ATOM 646 O O . VAL A 1 88 ? -0.562 1.702 -3.091 1.00 98.56 88 VAL A O 1
ATOM 649 N N . VAL A 1 89 ? -2.334 0.339 -2.952 1.00 98.31 89 VAL A N 1
ATOM 650 C CA . VAL A 1 89 ? -2.378 0.054 -4.401 1.00 98.31 89 VAL A CA 1
ATOM 651 C C . VAL A 1 89 ? -2.594 1.335 -5.211 1.00 98.31 89 VAL A C 1
ATOM 653 O O . VAL A 1 89 ? -1.914 1.567 -6.210 1.00 98.31 89 VAL A O 1
ATOM 656 N N . CYS A 1 90 ? -3.496 2.213 -4.763 1.00 97.88 90 CYS A N 1
ATOM 657 C CA . CYS A 1 90 ? -3.698 3.515 -5.395 1.00 97.88 90 CYS A CA 1
ATOM 658 C C . CYS A 1 90 ? -2.422 4.366 -5.336 1.00 97.88 90 CYS A C 1
ATOM 660 O O . CYS A 1 90 ? -2.036 4.954 -6.341 1.00 97.88 90 CYS A O 1
ATOM 662 N N . ALA A 1 91 ? -1.726 4.387 -4.199 1.00 97.81 91 ALA A N 1
ATOM 663 C CA . ALA A 1 91 ? -0.482 5.129 -4.043 1.00 97.81 91 ALA A CA 1
ATOM 664 C C . ALA A 1 91 ? 0.646 4.606 -4.954 1.00 97.81 91 ALA A C 1
ATOM 666 O O . ALA A 1 91 ? 1.361 5.402 -5.568 1.00 97.81 91 ALA A O 1
ATOM 667 N N . LEU A 1 92 ? 0.782 3.286 -5.100 1.00 96.88 92 LEU A N 1
ATOM 668 C CA . LEU A 1 92 ? 1.726 2.674 -6.039 1.00 96.88 92 LEU A CA 1
ATOM 669 C C . LEU A 1 92 ? 1.393 3.080 -7.484 1.00 96.88 92 LEU A C 1
ATOM 671 O O . LEU A 1 92 ? 2.261 3.571 -8.205 1.00 96.88 92 LEU A O 1
ATOM 675 N N . ASN A 1 93 ? 0.124 2.996 -7.886 1.00 95.25 93 ASN A N 1
ATOM 676 C CA . ASN A 1 93 ? -0.307 3.413 -9.223 1.00 95.25 93 ASN A CA 1
ATOM 677 C C . ASN A 1 93 ? -0.053 4.905 -9.496 1.00 95.25 93 ASN A C 1
ATOM 679 O O . ASN A 1 93 ? 0.441 5.255 -10.566 1.00 95.25 93 ASN A O 1
ATOM 683 N N . ILE A 1 94 ? -0.327 5.782 -8.526 1.00 94.88 94 ILE A N 1
ATOM 684 C CA . ILE A 1 94 ? -0.041 7.222 -8.634 1.00 94.88 94 ILE A CA 1
ATOM 685 C C . ILE A 1 94 ? 1.465 7.467 -8.764 1.00 94.88 94 ILE A C 1
ATOM 687 O O . ILE A 1 94 ? 1.898 8.260 -9.596 1.00 94.88 94 ILE A O 1
ATOM 691 N N . SER A 1 95 ? 2.282 6.748 -7.996 1.00 94.31 95 SER A N 1
ATOM 692 C CA . SER A 1 95 ? 3.741 6.868 -8.078 1.00 94.31 95 SER A CA 1
ATOM 693 C C . SER A 1 95 ? 4.267 6.440 -9.446 1.00 94.31 95 SER A C 1
ATOM 695 O O . SER A 1 95 ? 5.205 7.044 -9.960 1.00 94.31 95 SER A O 1
ATOM 697 N N . ARG A 1 96 ? 3.645 5.425 -10.062 1.00 91.19 96 ARG A N 1
ATOM 698 C CA . ARG A 1 96 ? 3.981 4.984 -11.420 1.00 91.19 96 ARG A CA 1
ATOM 699 C C . ARG A 1 96 ? 3.596 6.037 -12.457 1.00 91.19 96 ARG A C 1
ATOM 701 O O . ARG A 1 96 ? 4.370 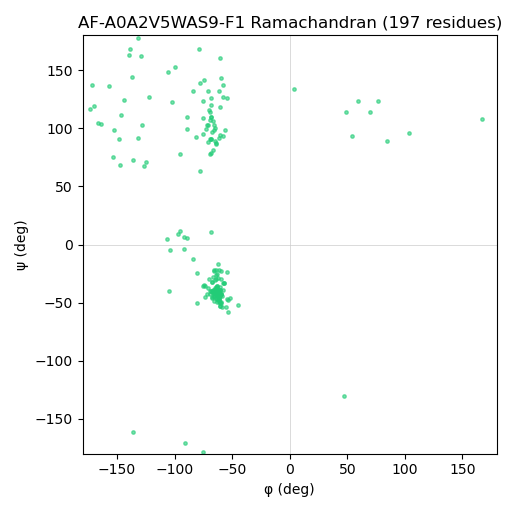6.280 -13.373 1.00 91.19 96 ARG A O 1
ATOM 708 N N . LEU A 1 97 ? 2.439 6.679 -12.288 1.00 89.25 97 LEU A N 1
ATOM 709 C CA . LEU A 1 97 ? 1.987 7.767 -13.158 1.00 89.25 97 LEU A CA 1
ATOM 710 C C . LEU A 1 97 ? 2.916 8.988 -13.087 1.00 89.25 97 LEU A C 1
ATOM 712 O O . LEU A 1 97 ? 3.167 9.632 -14.100 1.00 89.25 97 LEU A O 1
ATOM 716 N N . ASN A 1 98 ? 3.445 9.281 -11.899 1.00 86.75 98 ASN A N 1
ATOM 717 C CA . ASN A 1 98 ? 4.326 10.425 -11.672 1.00 86.75 98 ASN A CA 1
ATOM 718 C C . ASN A 1 98 ? 5.801 10.142 -12.020 1.00 86.75 98 ASN A C 1
ATOM 720 O O . ASN A 1 98 ? 6.594 11.081 -12.124 1.00 86.75 98 ASN A O 1
ATOM 724 N N . ALA A 1 99 ? 6.189 8.880 -12.231 1.00 84.62 99 ALA A N 1
ATOM 725 C CA . ALA A 1 99 ? 7.550 8.516 -12.614 1.00 84.62 99 ALA A CA 1
ATOM 726 C C . ALA A 1 99 ? 7.878 9.008 -14.037 1.00 84.62 99 ALA A C 1
ATOM 728 O O . ALA A 1 99 ? 7.162 8.700 -14.988 1.00 84.62 99 ALA A O 1
ATOM 729 N N . HIS A 1 100 ? 8.976 9.760 -14.178 1.00 73.25 100 HIS A N 1
ATOM 730 C CA . HIS A 1 100 ? 9.475 10.267 -15.460 1.00 73.25 100 HIS A CA 1
ATOM 731 C C . HIS A 1 100 ? 10.915 9.783 -15.717 1.00 73.25 100 HIS A C 1
ATOM 733 O O . HIS A 1 100 ? 11.779 10.017 -14.869 1.00 73.25 100 HIS A O 1
ATOM 739 N N . PRO A 1 101 ? 11.207 9.151 -16.875 1.00 76.38 101 PRO A N 1
ATOM 740 C CA . PRO A 1 101 ? 10.243 8.674 -17.872 1.00 76.38 101 PRO A CA 1
ATOM 741 C C . PRO A 1 101 ? 9.291 7.632 -17.270 1.00 76.38 101 PRO A C 1
ATOM 743 O O . PRO A 1 101 ? 9.604 7.044 -16.235 1.00 76.38 101 PRO A O 1
ATOM 746 N N . LEU A 1 102 ? 8.143 7.416 -17.922 1.00 74.19 102 LEU A N 1
ATOM 747 C CA . LEU A 1 102 ? 7.144 6.428 -17.507 1.00 74.19 102 LEU A CA 1
ATOM 748 C C . LEU A 1 102 ? 7.815 5.053 -17.413 1.00 74.19 102 LEU A C 1
ATOM 750 O O . LEU A 1 102 ? 8.078 4.384 -18.413 1.00 74.19 102 LEU A O 1
ATOM 754 N N . ALA A 1 103 ? 8.177 4.674 -16.192 1.00 66.81 103 ALA A N 1
ATOM 755 C CA . ALA A 1 103 ? 8.935 3.469 -15.935 1.00 66.81 103 ALA A CA 1
ATOM 756 C C . ALA A 1 103 ? 7.966 2.291 -15.852 1.00 66.81 103 ALA A C 1
ATOM 758 O O . ALA A 1 103 ? 6.979 2.329 -15.116 1.00 66.81 103 ALA A O 1
ATOM 759 N N . GLY A 1 104 ? 8.276 1.202 -16.560 1.00 75.12 104 GLY A N 1
ATOM 760 C CA . GLY A 1 104 ? 7.499 -0.038 -16.460 1.00 75.12 104 GLY A CA 1
ATOM 761 C C . GLY A 1 104 ? 7.521 -0.657 -15.055 1.00 75.12 104 GLY A C 1
ATOM 762 O O . GLY A 1 104 ? 6.686 -1.501 -14.744 1.00 75.12 104 GLY A O 1
ATOM 763 N N . ARG A 1 105 ? 8.463 -0.241 -14.195 1.00 87.19 105 ARG A N 1
ATOM 764 C CA . ARG A 1 105 ? 8.584 -0.663 -12.794 1.00 87.19 105 ARG A CA 1
ATOM 765 C C . ARG A 1 105 ? 8.888 0.526 -11.894 1.00 87.19 105 ARG A C 1
ATOM 767 O O . ARG A 1 105 ? 9.651 1.413 -12.266 1.00 87.19 105 ARG A O 1
ATOM 774 N N . LEU A 1 106 ? 8.337 0.496 -10.687 1.00 91.75 106 LEU A N 1
ATOM 775 C CA . LEU A 1 106 ? 8.661 1.450 -9.636 1.00 91.75 106 LEU A CA 1
ATOM 776 C C . LEU A 1 106 ? 10.042 1.161 -9.022 1.00 91.75 106 LEU A C 1
ATOM 778 O O . LEU A 1 106 ? 10.382 -0.006 -8.785 1.00 91.75 106 LEU A O 1
ATOM 782 N N . PRO A 1 107 ? 10.829 2.198 -8.692 1.00 93.00 107 PRO A N 1
ATOM 783 C CA . PRO A 1 107 ? 12.031 2.030 -7.887 1.00 93.00 107 PRO A CA 1
ATOM 784 C C . PRO A 1 107 ? 11.700 1.386 -6.536 1.00 93.00 107 PRO A C 1
ATOM 786 O O . PRO A 1 107 ? 10.742 1.784 -5.870 1.00 93.00 107 PRO A O 1
ATOM 789 N N . LEU A 1 108 ? 12.525 0.432 -6.090 1.00 95.06 108 LEU A N 1
ATOM 790 C CA . LEU A 1 108 ? 12.318 -0.246 -4.802 1.00 95.06 108 LEU A CA 1
ATOM 791 C C . LEU A 1 108 ? 12.300 0.736 -3.623 1.00 95.06 108 LEU A C 1
ATOM 793 O O . LEU A 1 108 ? 11.530 0.538 -2.694 1.00 95.06 108 LEU A O 1
ATOM 797 N N . GLY A 1 109 ? 13.075 1.825 -3.688 1.00 95.06 109 GLY A N 1
ATOM 798 C CA . GLY A 1 109 ? 13.062 2.872 -2.660 1.00 95.06 109 GLY A CA 1
ATOM 799 C C . GLY A 1 109 ? 11.716 3.596 -2.540 1.00 95.06 109 GLY A C 1
ATOM 800 O O . GLY A 1 109 ? 11.288 3.912 -1.435 1.00 95.06 109 GLY A O 1
ATOM 801 N N . THR A 1 110 ? 11.010 3.809 -3.655 1.00 95.38 110 THR A N 1
ATOM 802 C CA . THR A 1 110 ? 9.662 4.401 -3.644 1.00 95.38 110 THR A CA 1
ATOM 803 C C . THR A 1 110 ? 8.652 3.438 -3.025 1.00 95.38 110 THR A C 1
ATOM 805 O O . THR A 1 110 ? 7.839 3.847 -2.199 1.00 95.38 110 THR A O 1
ATOM 808 N N . ILE A 1 111 ? 8.734 2.151 -3.380 1.00 97.25 111 ILE A N 1
ATOM 809 C CA . ILE A 1 111 ? 7.890 1.107 -2.784 1.00 97.25 111 ILE A CA 1
ATOM 810 C C . ILE A 1 111 ? 8.154 1.024 -1.276 1.00 97.25 111 ILE A C 1
ATOM 812 O O . ILE A 1 111 ? 7.213 1.097 -0.494 1.00 97.25 111 ILE A O 1
ATOM 816 N N . ASP A 1 112 ? 9.418 0.947 -0.858 1.00 97.81 112 ASP A N 1
ATOM 817 C CA . ASP A 1 112 ? 9.823 0.904 0.552 1.00 97.81 112 ASP A CA 1
ATOM 818 C C . ASP A 1 112 ? 9.246 2.083 1.352 1.00 97.81 112 ASP A C 1
ATOM 820 O O . ASP A 1 112 ? 8.632 1.870 2.396 1.00 97.81 112 ASP A O 1
ATOM 824 N N . GLN A 1 113 ? 9.344 3.313 0.832 1.00 97.88 113 GLN A N 1
ATOM 825 C CA . GLN A 1 113 ? 8.775 4.498 1.485 1.00 97.88 113 GLN A CA 1
ATOM 826 C C . GLN A 1 113 ? 7.253 4.421 1.645 1.00 97.88 113 GLN A C 1
ATOM 828 O O . GLN A 1 113 ? 6.734 4.737 2.717 1.00 97.88 113 GLN A O 1
ATOM 833 N N . ILE A 1 114 ? 6.537 3.989 0.604 1.00 98.38 114 ILE A N 1
ATOM 834 C CA . ILE A 1 114 ? 5.074 3.837 0.629 1.00 98.38 114 ILE A CA 1
ATOM 835 C C . ILE A 1 114 ? 4.663 2.800 1.674 1.00 98.38 114 ILE A C 1
ATOM 837 O O . ILE A 1 114 ? 3.781 3.069 2.491 1.00 98.38 114 ILE A O 1
ATOM 841 N N . ILE A 1 115 ? 5.319 1.637 1.681 1.00 98.62 115 ILE A N 1
ATOM 842 C CA . ILE A 1 115 ? 5.003 0.555 2.617 1.00 98.62 115 ILE A CA 1
ATOM 843 C C . ILE A 1 115 ? 5.308 0.973 4.050 1.00 98.62 115 ILE A C 1
ATOM 845 O O . ILE A 1 115 ? 4.435 0.847 4.906 1.00 98.62 115 ILE A O 1
ATOM 849 N N . LYS A 1 116 ? 6.490 1.539 4.319 1.00 98.62 116 LYS A N 1
ATOM 850 C CA . LYS A 1 116 ? 6.847 2.004 5.667 1.00 98.62 116 LYS A CA 1
ATOM 851 C C . LYS A 1 116 ? 5.867 3.046 6.188 1.00 98.62 116 LYS A C 1
ATOM 853 O O . LYS A 1 116 ? 5.430 2.948 7.329 1.00 98.62 116 LYS A O 1
ATOM 858 N N . ALA A 1 117 ? 5.489 4.017 5.357 1.00 98.62 117 ALA A N 1
ATOM 859 C CA . ALA A 1 117 ? 4.548 5.059 5.752 1.00 98.62 117 ALA A CA 1
ATOM 860 C C . ALA A 1 117 ? 3.145 4.507 6.039 1.00 98.62 117 ALA A C 1
ATOM 862 O O . ALA A 1 117 ? 2.523 4.901 7.025 1.00 98.62 117 ALA A O 1
ATOM 863 N N . ALA A 1 118 ? 2.653 3.586 5.206 1.00 98.62 118 ALA A N 1
ATOM 864 C CA . ALA A 1 118 ? 1.348 2.961 5.395 1.00 98.62 118 ALA A CA 1
ATOM 865 C C . ALA A 1 118 ? 1.315 2.054 6.637 1.00 98.62 118 ALA A C 1
ATOM 867 O O . ALA A 1 118 ? 0.391 2.147 7.440 1.00 98.62 118 ALA A O 1
ATOM 868 N N . VAL A 1 119 ? 2.342 1.225 6.840 1.00 98.69 119 VAL A N 1
ATOM 869 C CA . VAL A 1 119 ? 2.435 0.338 8.010 1.00 98.69 119 VAL A CA 1
ATOM 870 C C . VAL A 1 119 ? 2.620 1.146 9.297 1.00 98.69 119 VAL A C 1
ATOM 872 O O . VAL A 1 119 ? 1.950 0.870 10.283 1.00 98.69 119 VAL A O 1
ATOM 875 N N . ALA A 1 120 ? 3.430 2.210 9.287 1.00 98.50 120 ALA A N 1
ATOM 876 C CA . ALA A 1 120 ? 3.567 3.105 10.442 1.00 98.50 120 ALA A CA 1
ATOM 877 C C . ALA A 1 120 ? 2.255 3.835 10.776 1.00 98.50 120 ALA A C 1
ATOM 879 O O . ALA A 1 120 ? 2.008 4.206 11.923 1.00 98.50 120 ALA A O 1
ATOM 880 N N . ALA A 1 121 ? 1.416 4.079 9.767 1.00 98.31 121 ALA A N 1
ATOM 881 C CA . ALA A 1 121 ? 0.105 4.686 9.938 1.00 98.31 121 ALA A CA 1
ATOM 882 C C . ALA A 1 121 ? -0.920 3.725 10.557 1.00 98.31 121 ALA A C 1
ATOM 884 O O . ALA A 1 121 ? -1.757 4.173 11.339 1.00 98.31 121 ALA A O 1
ATOM 885 N N . SER A 1 122 ? -0.858 2.434 10.226 1.00 98.25 122 SER A N 1
ATOM 886 C CA . SER A 1 122 ? -1.719 1.405 10.808 1.00 98.25 122 SER A CA 1
ATOM 887 C C . SER A 1 122 ? -0.987 0.056 10.880 1.00 98.25 122 SER A C 1
ATOM 889 O O . SER A 1 122 ? -1.069 -0.736 9.936 1.00 98.25 122 SER A O 1
ATOM 891 N N . PRO A 1 123 ? -0.288 -0.230 11.997 1.00 97.94 123 PRO A N 1
ATOM 892 C CA . PRO A 1 123 ? 0.425 -1.496 12.171 1.00 97.94 123 PRO A CA 1
ATOM 893 C C . PRO A 1 123 ? -0.508 -2.710 12.113 1.00 97.94 123 PRO A C 1
ATOM 895 O O . PRO A 1 123 ? -0.172 -3.722 11.508 1.00 97.94 123 PRO A O 1
ATOM 898 N N . GLU A 1 124 ? -1.728 -2.595 12.645 1.00 97.38 124 GLU A N 1
ATOM 899 C CA . GLU A 1 124 ? -2.721 -3.681 12.606 1.00 97.38 124 GLU A CA 1
ATOM 900 C C . GLU A 1 124 ? -3.159 -4.057 11.181 1.00 97.38 124 GLU A C 1
ATOM 902 O O . GLU A 1 124 ? -3.541 -5.198 10.939 1.00 97.38 124 GLU A O 1
ATOM 907 N N . ALA A 1 125 ? -3.063 -3.132 10.219 1.00 97.56 125 ALA A N 1
ATOM 908 C CA . ALA A 1 125 ? -3.377 -3.390 8.814 1.00 97.56 125 ALA A CA 1
ATOM 909 C C . ALA A 1 125 ? -2.166 -3.899 8.003 1.00 97.56 125 ALA A C 1
ATOM 911 O O . ALA A 1 125 ? -2.259 -4.048 6.781 1.00 97.56 125 ALA A O 1
ATOM 912 N N . ALA A 1 126 ? -1.017 -4.163 8.642 1.00 97.69 126 ALA A N 1
ATOM 913 C CA . ALA A 1 126 ? 0.229 -4.491 7.949 1.00 97.69 126 ALA A CA 1
ATOM 914 C C . ALA A 1 126 ? 0.114 -5.726 7.044 1.00 97.69 126 ALA A C 1
ATOM 916 O O . ALA A 1 126 ? 0.648 -5.718 5.935 1.00 97.69 126 ALA A O 1
ATOM 917 N N . SER A 1 127 ? -0.612 -6.767 7.466 1.00 97.31 127 SER A N 1
ATOM 918 C CA . SER A 1 127 ? -0.823 -7.963 6.644 1.00 97.31 127 SER A CA 1
ATOM 919 C C . SER A 1 127 ? -1.588 -7.652 5.358 1.00 97.31 127 SER A C 1
ATOM 921 O O . SER A 1 127 ? -1.178 -8.100 4.289 1.00 97.31 127 SER A O 1
ATOM 923 N N . ASP A 1 128 ? -2.646 -6.841 5.432 1.00 97.69 128 ASP A N 1
ATOM 924 C CA . ASP A 1 128 ? -3.461 -6.466 4.270 1.00 97.69 128 ASP A CA 1
ATOM 925 C C . ASP A 1 128 ? -2.710 -5.519 3.331 1.00 97.69 128 ASP A C 1
ATOM 927 O O . ASP A 1 128 ? -2.802 -5.648 2.107 1.00 97.69 128 ASP A O 1
ATOM 931 N N . ILE A 1 129 ? -1.918 -4.604 3.896 1.00 98.50 129 ILE A N 1
ATOM 932 C CA . ILE A 1 129 ? -1.013 -3.728 3.145 1.00 98.50 129 ILE A CA 1
ATOM 933 C C . ILE A 1 129 ? 0.008 -4.562 2.369 1.00 98.50 129 ILE A C 1
ATOM 935 O O . ILE A 1 129 ? 0.137 -4.396 1.156 1.00 98.50 129 ILE A O 1
ATOM 939 N N . VAL A 1 130 ? 0.716 -5.473 3.046 1.00 98.25 130 VAL A N 1
ATOM 940 C CA . VAL A 1 130 ? 1.738 -6.329 2.426 1.00 98.25 130 VAL A CA 1
ATOM 941 C C . VAL A 1 130 ? 1.115 -7.213 1.350 1.00 98.25 130 VAL A C 1
ATOM 943 O O . VAL A 1 130 ? 1.644 -7.289 0.241 1.00 98.25 130 VAL A O 1
ATOM 946 N N . LYS A 1 131 ? -0.038 -7.823 1.642 1.00 97.81 131 LYS A N 1
ATOM 947 C CA . LYS A 1 131 ? -0.812 -8.637 0.701 1.00 97.81 131 LYS A CA 1
ATOM 948 C C . LYS A 1 131 ? -1.110 -7.858 -0.583 1.00 97.81 131 LYS A C 1
ATOM 950 O O . LYS A 1 131 ? -0.707 -8.263 -1.674 1.00 97.81 131 LYS A O 1
ATOM 955 N N . ALA A 1 132 ? -1.771 -6.710 -0.456 1.00 98.00 132 ALA A N 1
ATOM 956 C CA . ALA A 1 132 ? -2.168 -5.896 -1.599 1.00 98.00 132 ALA A CA 1
ATOM 957 C C . ALA A 1 132 ? -0.956 -5.364 -2.384 1.00 98.00 132 ALA A C 1
ATOM 959 O O . ALA A 1 132 ? -0.956 -5.366 -3.616 1.00 98.00 132 ALA A O 1
ATOM 960 N N . ALA A 1 133 ? 0.107 -4.964 -1.686 1.00 97.62 133 ALA A N 1
ATOM 961 C CA . ALA A 1 133 ? 1.328 -4.479 -2.312 1.00 97.62 133 ALA A CA 1
ATOM 962 C C . ALA A 1 133 ? 2.056 -5.569 -3.110 1.00 97.62 133 ALA A C 1
ATOM 964 O O . ALA A 1 133 ? 2.496 -5.297 -4.222 1.00 97.62 133 ALA A O 1
ATOM 965 N N . ILE A 1 134 ? 2.156 -6.799 -2.593 1.00 97.50 134 ILE A N 1
ATOM 966 C CA . ILE A 1 134 ? 2.773 -7.924 -3.318 1.00 97.50 134 ILE A CA 1
ATOM 967 C C . ILE A 1 134 ? 1.959 -8.276 -4.565 1.00 97.50 134 ILE A C 1
ATOM 969 O O . ILE A 1 134 ? 2.540 -8.592 -5.599 1.00 97.50 134 ILE A O 1
ATOM 973 N N . GLN A 1 135 ? 0.629 -8.201 -4.492 1.00 96.00 135 GLN A N 1
ATOM 974 C CA . GLN A 1 135 ? -0.229 -8.407 -5.663 1.00 96.00 135 GLN A CA 1
ATOM 975 C C . GLN A 1 135 ? -0.013 -7.332 -6.733 1.00 96.00 135 GLN A C 1
ATOM 977 O O . GLN A 1 135 ? -0.024 -7.655 -7.918 1.00 96.00 135 GLN A O 1
ATOM 982 N N . SER A 1 136 ? 0.203 -6.076 -6.327 1.00 95.50 136 SER A N 1
ATOM 983 C CA . SER A 1 136 ? 0.483 -4.968 -7.251 1.00 95.50 136 SER A CA 1
ATOM 984 C C . SER A 1 136 ? 1.895 -5.029 -7.834 1.00 95.50 136 SER A C 1
ATOM 986 O O . SER A 1 136 ? 2.074 -4.874 -9.039 1.00 95.50 136 SER A O 1
ATOM 988 N N . GLU A 1 137 ? 2.904 -5.285 -6.995 1.00 95.69 137 GLU A N 1
ATOM 989 C CA . GLU A 1 137 ? 4.321 -5.297 -7.370 1.00 95.69 137 GLU A CA 1
ATOM 990 C C . GLU A 1 137 ? 4.997 -6.638 -7.007 1.00 95.69 137 GLU A C 1
ATOM 992 O O . GLU A 1 137 ? 5.861 -6.683 -6.121 1.00 95.69 137 GLU A O 1
ATOM 997 N N . PRO A 1 138 ? 4.683 -7.751 -7.703 1.00 94.56 138 PRO A N 1
ATOM 998 C CA . PRO A 1 138 ? 5.223 -9.072 -7.361 1.00 94.56 138 PRO A CA 1
ATOM 999 C C . PRO A 1 138 ? 6.756 -9.131 -7.355 1.00 94.56 138 PRO A C 1
ATOM 1001 O O . PRO A 1 138 ? 7.357 -9.823 -6.534 1.00 94.56 138 PRO A O 1
ATOM 1004 N N . TYR A 1 139 ? 7.408 -8.363 -8.236 1.00 94.06 139 TYR A N 1
ATOM 1005 C CA . TYR A 1 139 ? 8.871 -8.304 -8.320 1.00 94.06 139 TYR A CA 1
ATOM 1006 C C . TYR A 1 139 ? 9.525 -7.686 -7.074 1.00 94.06 139 TYR A C 1
ATOM 1008 O O . TYR A 1 139 ? 10.705 -7.921 -6.826 1.00 94.06 139 TYR A O 1
ATOM 1016 N N . ALA A 1 140 ? 8.781 -6.895 -6.293 1.00 96.06 140 ALA A N 1
ATOM 1017 C CA . ALA A 1 140 ? 9.268 -6.208 -5.102 1.00 96.06 140 ALA A CA 1
ATOM 1018 C C . ALA A 1 140 ? 8.944 -6.964 -3.803 1.00 96.06 140 ALA A C 1
ATOM 1020 O O . ALA A 1 140 ? 9.175 -6.429 -2.719 1.00 96.06 140 ALA A O 1
ATOM 1021 N N . ARG A 1 141 ? 8.447 -8.212 -3.884 1.00 96.38 141 ARG A N 1
ATOM 1022 C CA . ARG A 1 141 ? 7.979 -9.011 -2.736 1.00 96.38 141 ARG A CA 1
ATOM 1023 C C . ARG A 1 141 ? 8.924 -8.975 -1.535 1.00 96.38 141 ARG A C 1
ATOM 1025 O O . ARG A 1 141 ? 8.489 -8.673 -0.430 1.00 96.38 141 ARG A O 1
ATOM 1032 N N . ALA A 1 142 ? 10.211 -9.258 -1.743 1.00 95.69 142 ALA A N 1
ATOM 1033 C CA . ALA A 1 142 ? 11.196 -9.271 -0.660 1.00 95.69 142 ALA A CA 1
ATOM 1034 C C . ALA A 1 142 ? 11.361 -7.889 -0.000 1.00 95.69 142 ALA A C 1
ATOM 1036 O O . ALA A 1 142 ? 11.399 -7.794 1.224 1.00 95.69 142 ALA A O 1
ATOM 1037 N N . SER A 1 143 ? 11.389 -6.821 -0.805 1.00 96.94 143 SER A N 1
ATOM 1038 C CA . SER A 1 143 ? 11.500 -5.443 -0.314 1.00 96.94 143 SER A CA 1
ATOM 1039 C C . SER A 1 143 ? 10.258 -5.017 0.466 1.00 96.94 143 SER A C 1
ATOM 1041 O O . SER A 1 143 ? 10.390 -4.360 1.489 1.00 96.94 143 SER A O 1
ATOM 1043 N N . ILE A 1 144 ? 9.064 -5.407 0.014 1.00 98.19 144 ILE A N 1
ATOM 1044 C CA . ILE A 1 144 ? 7.793 -5.093 0.684 1.00 98.19 144 ILE A CA 1
ATOM 1045 C C . ILE A 1 144 ? 7.738 -5.750 2.066 1.00 98.19 144 ILE A C 1
ATOM 1047 O O . ILE A 1 144 ? 7.398 -5.092 3.047 1.00 98.19 144 ILE A O 1
ATOM 1051 N N . ILE A 1 145 ? 8.107 -7.033 2.156 1.00 97.69 145 ILE A N 1
ATOM 1052 C CA . ILE A 1 145 ? 8.136 -7.764 3.430 1.00 97.69 145 ILE A CA 1
ATOM 1053 C C . ILE A 1 145 ? 9.154 -7.124 4.376 1.00 97.69 145 ILE A C 1
ATOM 1055 O O . ILE A 1 145 ? 8.816 -6.815 5.515 1.00 97.69 145 ILE A O 1
ATOM 1059 N N . ALA A 1 146 ? 10.378 -6.874 3.901 1.00 97.94 146 ALA A N 1
ATOM 1060 C CA . ALA A 1 146 ? 11.422 -6.252 4.711 1.00 97.94 146 ALA A CA 1
ATOM 1061 C C . ALA A 1 146 ? 11.014 -4.856 5.215 1.00 97.94 146 ALA A C 1
ATOM 1063 O O . ALA A 1 146 ? 11.211 -4.546 6.387 1.00 97.94 146 ALA A O 1
ATOM 1064 N N . ALA A 1 147 ? 10.398 -4.038 4.356 1.00 98.00 147 ALA A N 1
ATOM 1065 C CA . ALA A 1 147 ? 9.909 -2.707 4.704 1.00 98.00 147 ALA A CA 1
ATOM 1066 C C . ALA A 1 147 ? 8.848 -2.748 5.812 1.00 98.00 147 ALA A C 1
ATOM 1068 O O . ALA A 1 147 ? 8.909 -1.955 6.750 1.00 98.00 147 ALA A O 1
ATOM 1069 N N . ALA A 1 148 ? 7.898 -3.682 5.721 1.00 97.81 148 ALA A N 1
ATOM 1070 C CA . ALA A 1 148 ? 6.850 -3.843 6.721 1.00 97.81 148 ALA A CA 1
ATOM 1071 C C . ALA A 1 148 ? 7.405 -4.344 8.063 1.00 97.81 148 ALA A C 1
ATOM 1073 O O . ALA A 1 148 ? 7.094 -3.764 9.101 1.00 97.81 148 ALA A O 1
ATOM 1074 N N . LEU A 1 149 ? 8.273 -5.362 8.048 1.00 97.75 149 LEU A N 1
ATOM 1075 C CA . LEU A 1 149 ? 8.885 -5.921 9.262 1.00 97.75 149 LEU A CA 1
ATOM 1076 C C . LEU A 1 149 ? 9.808 -4.930 9.977 1.00 97.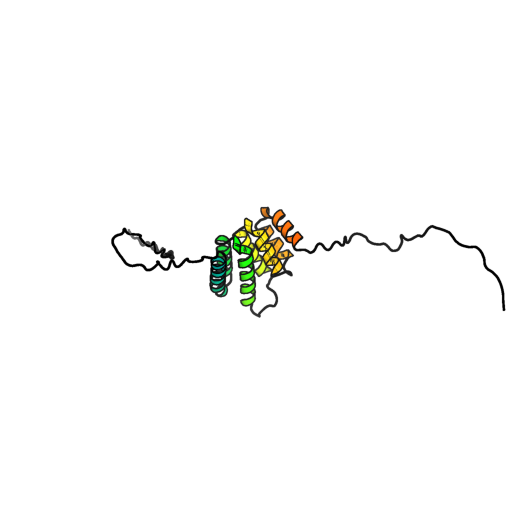75 149 LEU A C 1
ATOM 1078 O O . LEU A 1 149 ? 9.918 -4.966 11.197 1.00 97.75 149 LEU A O 1
ATOM 1082 N N . ALA A 1 150 ? 10.446 -4.024 9.234 1.00 97.94 150 ALA A N 1
ATOM 1083 C CA . ALA A 1 150 ? 11.257 -2.963 9.823 1.00 97.94 150 ALA A CA 1
ATOM 1084 C C . ALA A 1 150 ? 10.428 -1.960 10.647 1.00 97.94 150 ALA A C 1
ATOM 1086 O O . ALA A 1 150 ? 10.989 -1.269 11.494 1.00 97.94 150 ALA A O 1
ATOM 1087 N N . VAL A 1 151 ? 9.122 -1.850 10.381 1.00 97.62 151 VAL A N 1
ATOM 1088 C CA . VAL A 1 151 ? 8.227 -0.885 11.038 1.00 97.62 151 VAL A CA 1
ATOM 1089 C C . VAL A 1 151 ? 7.326 -1.544 12.077 1.00 97.62 151 VAL A C 1
ATOM 1091 O O . VAL A 1 151 ? 7.112 -0.953 13.129 1.00 97.62 151 VAL A O 1
ATOM 1094 N N . ALA A 1 152 ? 6.814 -2.741 11.791 1.00 96.56 152 ALA A N 1
ATOM 1095 C CA . ALA A 1 152 ? 5.908 -3.487 12.663 1.00 96.56 152 ALA A CA 1
ATOM 1096 C C . ALA A 1 152 ? 6.442 -4.913 12.910 1.00 96.56 152 ALA A C 1
ATOM 1098 O O . ALA A 1 152 ? 5.856 -5.887 12.417 1.00 96.56 152 ALA A O 1
ATOM 1099 N N . PRO A 1 153 ? 7.577 -5.067 13.622 1.00 96.12 153 PRO A N 1
ATOM 1100 C CA . PRO A 1 153 ? 8.153 -6.379 13.924 1.00 96.12 153 PRO A CA 1
ATOM 1101 C C . PRO A 1 153 ? 7.190 -7.276 14.720 1.00 96.12 153 PRO A C 1
ATOM 1103 O O . PRO A 1 153 ? 7.186 -8.491 14.551 1.00 96.12 153 PRO A O 1
ATOM 1106 N N . GLU A 1 154 ? 6.307 -6.697 15.531 1.00 95.81 154 GLU A N 1
ATOM 1107 C CA . GLU A 1 154 ? 5.277 -7.413 16.285 1.00 95.81 154 GLU A CA 1
ATOM 1108 C C . GLU A 1 154 ? 4.237 -8.116 15.395 1.00 95.81 154 GLU A C 1
ATOM 1110 O O . GLU A 1 154 ? 3.608 -9.084 15.822 1.00 95.81 154 GLU A O 1
ATOM 1115 N N . GLN A 1 155 ? 4.085 -7.680 14.140 1.00 95.56 155 GLN A N 1
ATOM 1116 C CA . GLN A 1 155 ? 3.159 -8.270 13.169 1.00 95.56 155 GLN A CA 1
ATOM 1117 C C . GLN A 1 155 ? 3.817 -9.364 12.311 1.00 95.56 155 GLN A C 1
ATOM 1119 O O . GLN A 1 155 ? 3.191 -9.874 11.377 1.00 95.56 155 GLN A O 1
ATOM 1124 N N . GLU A 1 156 ? 5.066 -9.753 12.603 1.00 95.12 156 GLU A N 1
ATOM 1125 C CA . GLU A 1 156 ? 5.854 -10.665 11.767 1.00 95.12 156 GLU A CA 1
ATOM 1126 C C . GLU A 1 156 ? 5.137 -11.982 11.458 1.00 95.12 156 GLU A C 1
ATOM 1128 O O . GLU A 1 156 ? 5.079 -12.397 10.299 1.00 95.12 156 GLU A O 1
ATOM 1133 N N . SER A 1 157 ? 4.559 -12.630 12.471 1.00 94.94 157 SER A N 1
ATOM 1134 C CA . SER A 1 157 ? 3.865 -13.911 12.300 1.00 94.94 157 SER A CA 1
ATOM 1135 C C . SER A 1 157 ? 2.661 -13.787 11.362 1.00 94.94 157 SER A C 1
ATOM 1137 O O . SER A 1 157 ? 2.499 -14.607 10.456 1.00 94.94 157 SER A O 1
ATOM 1139 N N . ARG A 1 158 ? 1.859 -12.725 11.515 1.00 94.75 158 ARG A N 1
ATOM 1140 C CA . ARG A 1 158 ? 0.691 -12.445 10.667 1.00 94.75 158 ARG A CA 1
ATOM 1141 C C . ARG A 1 158 ? 1.106 -12.138 9.231 1.00 94.75 158 ARG A C 1
ATOM 1143 O O . ARG A 1 158 ? 0.530 -12.694 8.297 1.00 94.75 158 ARG A O 1
ATOM 1150 N N . ILE A 1 159 ? 2.129 -11.300 9.054 1.00 94.38 159 ILE A N 1
ATOM 1151 C CA . ILE A 1 159 ? 2.670 -10.947 7.736 1.00 94.38 159 ILE A CA 1
ATOM 1152 C C . ILE A 1 159 ? 3.189 -12.203 7.032 1.00 94.38 159 ILE A C 1
ATOM 1154 O O . ILE A 1 159 ? 2.802 -12.468 5.895 1.00 94.38 159 ILE A O 1
ATOM 1158 N N . ARG A 1 160 ? 4.025 -13.010 7.700 1.00 94.19 160 ARG A N 1
ATOM 1159 C CA . ARG A 1 160 ? 4.577 -14.242 7.119 1.00 94.19 160 ARG A CA 1
ATOM 1160 C C . ARG A 1 160 ? 3.489 -15.251 6.766 1.00 94.19 160 ARG A C 1
ATOM 1162 O O . ARG A 1 160 ? 3.575 -15.851 5.698 1.00 94.19 160 ARG A O 1
ATOM 1169 N N . ASN A 1 161 ? 2.468 -15.414 7.609 1.00 93.69 161 ASN A N 1
ATOM 1170 C CA . ASN A 1 161 ? 1.370 -16.337 7.330 1.00 93.69 161 ASN A CA 1
ATOM 1171 C C . ASN A 1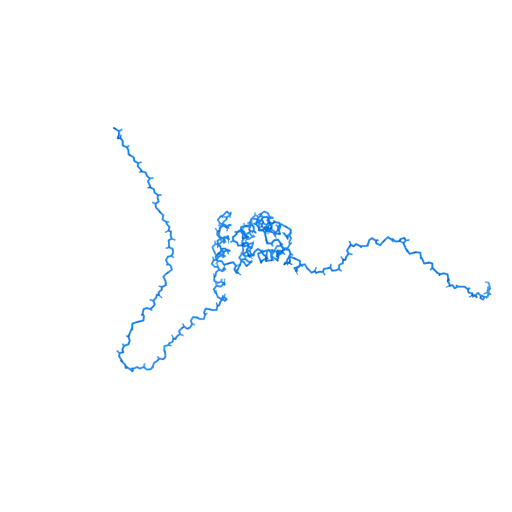 161 ? 0.633 -15.965 6.033 1.00 93.69 161 ASN A C 1
ATOM 1173 O O . ASN A 1 161 ? 0.565 -16.773 5.110 1.00 93.69 161 ASN A O 1
ATOM 1177 N N . VAL A 1 162 ? 0.190 -14.709 5.909 1.00 93.06 162 VAL A N 1
ATOM 1178 C CA . VAL A 1 162 ? -0.503 -14.228 4.700 1.00 93.06 162 VAL A CA 1
ATOM 1179 C C . VAL A 1 162 ? 0.381 -14.342 3.457 1.00 93.06 162 VAL A C 1
ATOM 1181 O O . VAL A 1 162 ? -0.075 -14.717 2.381 1.00 93.06 162 VAL A O 1
ATOM 1184 N N . VAL A 1 163 ? 1.671 -14.054 3.595 1.00 91.44 163 VAL A N 1
ATOM 1185 C CA . VAL A 1 163 ? 2.645 -14.136 2.502 1.00 91.44 163 VAL A CA 1
ATOM 1186 C C . VAL A 1 163 ? 2.890 -15.579 2.032 1.00 91.44 163 VAL A C 1
ATOM 1188 O O . VAL A 1 163 ? 3.148 -15.787 0.841 1.00 91.44 163 VAL A O 1
ATOM 1191 N N . ASN A 1 164 ? 2.810 -16.560 2.935 1.00 90.81 164 ASN A N 1
ATOM 1192 C CA . ASN A 1 164 ? 2.922 -17.986 2.619 1.00 90.81 164 ASN A CA 1
ATOM 1193 C C . ASN A 1 164 ? 1.651 -18.526 1.950 1.00 90.81 164 ASN A C 1
ATOM 1195 O O . ASN A 1 164 ? 1.748 -19.330 1.029 1.00 90.81 164 ASN A O 1
ATOM 1199 N N . GLU A 1 165 ? 0.473 -18.040 2.347 1.00 88.94 165 GLU A N 1
ATOM 1200 C CA . GLU A 1 165 ? -0.801 -18.361 1.682 1.00 88.94 165 GLU A CA 1
ATOM 1201 C C . GLU A 1 165 ? -0.857 -17.839 0.235 1.00 88.94 165 GLU A C 1
ATOM 1203 O O . GLU A 1 165 ? -1.566 -18.385 -0.607 1.00 88.94 165 GLU A O 1
ATOM 1208 N N . MET A 1 166 ? -0.107 -16.776 -0.074 1.00 84.00 166 MET A N 1
ATOM 1209 C CA . MET A 1 166 ? -0.032 -16.204 -1.424 1.00 84.00 166 MET A CA 1
ATOM 1210 C C . MET A 1 166 ? 0.902 -16.948 -2.365 1.00 84.00 166 MET A C 1
ATOM 1212 O O . MET A 1 166 ? 0.760 -16.841 -3.584 1.00 84.00 166 MET A O 1
ATOM 1216 N N . THR A 1 167 ? 1.888 -17.660 -1.828 1.00 71.75 167 THR A N 1
ATOM 1217 C CA . THR A 1 167 ? 2.682 -18.572 -2.642 1.00 71.75 167 THR A CA 1
ATOM 1218 C C . THR A 1 167 ? 1.841 -19.809 -2.922 1.00 71.75 167 THR A C 1
ATOM 1220 O O . THR A 1 167 ? 1.427 -20.459 -1.962 1.00 71.75 167 THR A O 1
ATOM 1223 N N . PRO A 1 168 ? 1.599 -20.188 -4.194 1.00 57.78 168 PRO A N 1
ATOM 1224 C CA . PRO A 1 168 ? 1.144 -21.541 -4.451 1.00 57.78 168 PRO A CA 1
ATOM 1225 C C . PRO A 1 168 ? 2.171 -22.460 -3.797 1.00 57.78 168 PRO A C 1
ATOM 1227 O O . PRO A 1 168 ? 3.377 -22.289 -4.003 1.00 57.78 168 PRO A O 1
ATOM 1230 N N . VAL A 1 169 ? 1.703 -23.368 -2.943 1.00 50.16 169 VAL A N 1
ATOM 1231 C CA . VAL A 1 169 ? 2.546 -24.400 -2.352 1.00 50.16 169 VAL A CA 1
ATOM 1232 C C . VAL A 1 169 ? 3.024 -25.272 -3.511 1.00 50.16 169 VAL A C 1
ATOM 1234 O O . VAL A 1 169 ? 2.396 -26.264 -3.866 1.00 50.16 169 VAL A O 1
ATOM 1237 N N . SER A 1 170 ? 4.122 -24.879 -4.150 1.00 46.88 170 SER A N 1
ATOM 1238 C CA . SER A 1 170 ? 4.894 -25.775 -4.991 1.00 46.88 170 SER A CA 1
ATOM 1239 C C . SER A 1 170 ? 5.523 -26.777 -4.040 1.00 46.88 170 SER A C 1
ATOM 1241 O O . SER A 1 170 ? 6.598 -26.549 -3.490 1.00 46.88 170 SER A O 1
ATOM 1243 N N . ILE A 1 171 ? 4.806 -27.876 -3.805 1.00 51.03 171 ILE A N 1
ATOM 1244 C CA . ILE A 1 171 ? 5.356 -29.087 -3.207 1.00 51.03 171 ILE A CA 1
ATOM 1245 C C . ILE A 1 171 ? 6.342 -29.658 -4.228 1.00 51.03 171 ILE A C 1
ATOM 1247 O O . ILE A 1 171 ? 6.023 -30.554 -4.998 1.00 51.03 171 ILE A O 1
ATOM 1251 N N . LEU A 1 172 ? 7.549 -29.111 -4.262 1.00 47.25 172 LEU A N 1
ATOM 1252 C CA . LEU A 1 172 ? 8.719 -29.859 -4.680 1.00 47.25 172 LEU A CA 1
ATOM 1253 C C . LEU A 1 172 ? 9.761 -29.676 -3.581 1.00 47.25 172 LEU A C 1
ATOM 1255 O O . LEU A 1 172 ? 10.366 -28.605 -3.487 1.00 47.25 172 LEU A O 1
ATOM 1259 N N . PRO A 1 173 ? 9.966 -30.683 -2.713 1.00 47.56 173 PRO A N 1
ATOM 1260 C CA . PRO A 1 173 ? 11.116 -30.675 -1.833 1.00 47.56 173 PRO A CA 1
ATOM 1261 C C . PRO A 1 173 ? 12.359 -30.796 -2.717 1.00 47.56 173 PRO A C 1
ATOM 1263 O O . PRO A 1 173 ? 12.695 -31.870 -3.208 1.00 47.56 173 PRO A O 1
ATOM 1266 N N . SER A 1 174 ? 13.049 -29.679 -2.934 1.00 48.72 174 SER A N 1
ATOM 1267 C CA . SER A 1 174 ? 14.375 -29.663 -3.550 1.00 48.72 174 SER A CA 1
ATOM 1268 C C . SER A 1 174 ? 15.418 -30.085 -2.511 1.00 48.72 174 SER A C 1
ATOM 1270 O O . SER A 1 174 ? 16.257 -29.296 -2.098 1.00 48.72 174 SER A O 1
ATOM 1272 N N . PHE A 1 175 ? 15.308 -31.325 -2.030 1.00 52.19 175 PHE A N 1
ATOM 1273 C CA . PHE A 1 175 ? 16.319 -32.003 -1.219 1.00 52.19 175 PHE A CA 1
ATOM 1274 C C . PHE A 1 175 ? 16.293 -33.503 -1.524 1.00 52.19 175 PHE A C 1
ATOM 1276 O O . PHE A 1 175 ? 15.904 -34.322 -0.701 1.00 52.19 175 PHE A O 1
ATOM 1283 N N . ALA A 1 176 ? 16.709 -33.864 -2.732 1.00 45.81 176 ALA A N 1
ATOM 1284 C CA . ALA A 1 176 ? 17.330 -35.154 -2.991 1.00 45.81 176 ALA A CA 1
ATOM 1285 C C . ALA A 1 176 ? 18.258 -34.977 -4.191 1.00 45.81 176 ALA A C 1
ATOM 1287 O O . ALA A 1 176 ? 17.832 -34.970 -5.344 1.00 45.81 176 ALA A O 1
ATOM 1288 N N . THR A 1 177 ? 19.545 -34.804 -3.909 1.00 44.78 177 THR A 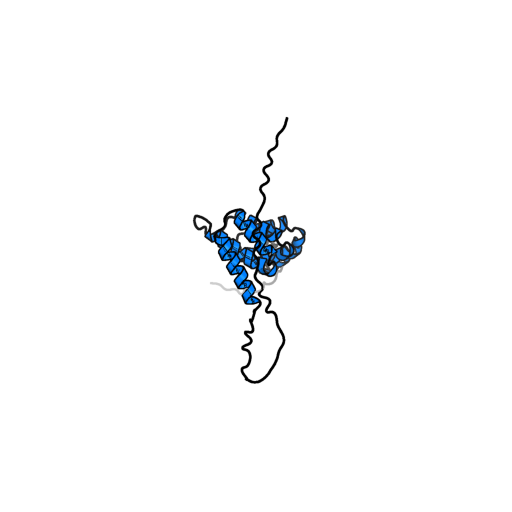N 1
ATOM 1289 C CA . THR A 1 177 ? 20.604 -35.131 -4.859 1.00 44.78 177 THR A CA 1
ATOM 1290 C C . THR A 1 177 ? 20.443 -36.613 -5.196 1.00 44.78 177 THR A C 1
ATOM 1292 O O . THR A 1 177 ? 20.924 -37.465 -4.455 1.00 44.78 177 THR A O 1
ATOM 1295 N N . LEU A 1 178 ? 19.722 -36.938 -6.273 1.00 50.41 178 LEU A N 1
ATOM 1296 C CA . LEU A 1 178 ? 19.752 -38.274 -6.861 1.00 50.41 178 LEU A CA 1
ATOM 1297 C C . LEU A 1 178 ? 21.140 -38.448 -7.472 1.00 50.41 178 LEU A C 1
ATOM 1299 O O . LEU A 1 178 ? 21.408 -38.044 -8.601 1.00 50.41 178 LEU A O 1
ATOM 1303 N N . ASN A 1 179 ? 22.054 -38.971 -6.663 1.00 52.00 179 ASN A N 1
ATOM 1304 C CA . ASN A 1 179 ? 23.371 -39.377 -7.105 1.00 52.00 179 ASN A CA 1
ATOM 1305 C C . ASN A 1 179 ? 23.177 -40.609 -8.017 1.00 52.00 179 ASN A C 1
ATOM 1307 O O . ASN A 1 179 ? 22.645 -41.613 -7.544 1.00 52.00 179 ASN A O 1
ATOM 1311 N N . PRO A 1 180 ? 23.577 -40.595 -9.302 1.00 49.81 180 PRO A N 1
ATOM 1312 C CA . PRO A 1 180 ? 23.290 -41.690 -10.243 1.00 49.81 180 PRO A CA 1
ATOM 1313 C C . PRO A 1 180 ? 24.017 -43.021 -9.965 1.00 49.81 180 PRO A C 1
ATOM 1315 O O . PRO A 1 180 ? 24.037 -43.891 -10.830 1.00 49.81 180 PRO A O 1
ATOM 1318 N N . LYS A 1 181 ? 24.670 -43.179 -8.807 1.00 47.19 181 LYS A N 1
ATOM 1319 C CA . LYS A 1 181 ? 25.533 -44.329 -8.490 1.00 47.19 181 LYS A CA 1
ATOM 1320 C C . LYS A 1 181 ? 24.927 -45.361 -7.539 1.00 47.19 181 LYS A C 1
ATOM 1322 O O . LYS A 1 181 ? 25.535 -46.411 -7.379 1.00 47.19 181 LYS A O 1
ATOM 1327 N N . ASP A 1 182 ? 23.736 -45.126 -6.991 1.00 50.75 182 ASP A N 1
ATOM 1328 C CA . ASP A 1 182 ? 23.130 -46.044 -6.009 1.00 50.75 182 ASP A CA 1
ATOM 1329 C C . ASP A 1 182 ? 22.149 -47.070 -6.609 1.00 50.75 182 ASP A C 1
ATOM 1331 O O . ASP A 1 182 ? 21.475 -47.793 -5.879 1.00 50.75 182 ASP A O 1
ATOM 1335 N N . HIS A 1 183 ? 22.100 -47.216 -7.937 1.00 44.72 183 HIS A N 1
ATOM 1336 C CA . HIS A 1 183 ? 21.422 -48.349 -8.574 1.00 44.72 183 HIS A CA 1
ATOM 1337 C C . HIS A 1 183 ? 22.424 -49.462 -8.888 1.00 44.72 183 HIS A C 1
ATOM 1339 O O . HIS A 1 183 ? 22.844 -49.637 -10.029 1.00 44.72 183 HIS A O 1
ATOM 1345 N N . ALA A 1 184 ? 22.793 -50.228 -7.864 1.00 50.12 184 ALA A N 1
ATOM 1346 C CA . ALA A 1 184 ? 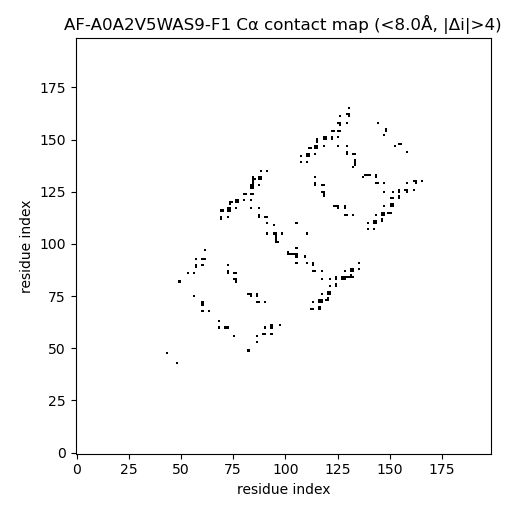23.243 -51.600 -8.051 1.00 50.12 184 ALA A CA 1
ATOM 1347 C C . ALA A 1 184 ? 22.003 -52.510 -7.975 1.00 50.12 184 ALA A C 1
ATOM 1349 O O . ALA A 1 184 ? 21.434 -52.650 -6.891 1.00 50.12 184 ALA A O 1
ATOM 1350 N N . PRO A 1 185 ? 21.543 -53.123 -9.080 1.00 42.72 185 PRO A N 1
ATOM 1351 C CA . PRO A 1 185 ? 20.579 -54.203 -9.004 1.00 42.72 185 PRO A CA 1
ATOM 1352 C C . PRO A 1 185 ? 21.356 -55.481 -8.682 1.00 42.72 185 PRO A C 1
ATOM 1354 O O . PRO A 1 185 ? 21.864 -56.167 -9.568 1.00 42.72 185 PRO A O 1
ATOM 1357 N N . SER A 1 186 ? 21.469 -55.788 -7.395 1.00 48.94 186 SER A N 1
ATOM 1358 C CA . SER A 1 186 ? 21.605 -57.176 -6.971 1.00 48.94 186 SER A CA 1
ATOM 1359 C C . SER A 1 186 ? 20.238 -57.815 -7.174 1.00 48.94 186 SER A C 1
ATOM 1361 O O . SER A 1 186 ? 19.336 -57.557 -6.390 1.00 48.94 186 SER A O 1
ATOM 1363 N N . ASP A 1 187 ? 20.054 -58.547 -8.269 1.00 41.72 187 ASP A N 1
ATOM 1364 C CA . ASP A 1 187 ? 19.552 -59.913 -8.164 1.00 41.72 187 ASP A CA 1
ATOM 1365 C C . ASP A 1 187 ? 19.646 -60.651 -9.500 1.00 41.72 187 ASP A C 1
ATOM 1367 O O . ASP A 1 187 ? 19.099 -60.296 -10.542 1.00 41.72 187 ASP A O 1
ATOM 1371 N N . ASN A 1 188 ? 20.431 -61.710 -9.400 1.00 49.56 188 ASN A N 1
ATOM 1372 C CA . ASN A 1 188 ? 20.684 -62.768 -10.343 1.00 49.56 188 ASN A CA 1
ATOM 1373 C C . ASN A 1 188 ? 19.427 -63.627 -10.512 1.00 49.56 188 ASN A C 1
ATOM 1375 O O . ASN A 1 188 ? 19.117 -64.390 -9.607 1.00 49.56 188 ASN A O 1
ATOM 1379 N N . VAL A 1 189 ? 18.751 -63.561 -11.661 1.00 44.97 189 VAL A N 1
ATOM 1380 C CA . VAL A 1 189 ? 17.944 -64.670 -12.199 1.00 44.97 189 VAL A CA 1
ATOM 1381 C C . VAL A 1 189 ? 17.633 -64.415 -13.676 1.00 44.97 189 VAL A C 1
ATOM 1383 O O . VAL A 1 189 ? 16.782 -63.596 -14.003 1.00 44.97 189 VAL A O 1
ATOM 1386 N N . ASN A 1 190 ? 18.328 -65.120 -14.572 1.00 42.81 190 ASN A N 1
ATOM 1387 C CA . ASN A 1 190 ? 17.727 -66.089 -15.500 1.00 42.81 190 ASN A CA 1
ATOM 1388 C C . ASN A 1 190 ? 18.744 -66.476 -16.593 1.00 42.81 190 ASN A C 1
ATOM 1390 O O . ASN A 1 190 ? 19.057 -65.701 -17.495 1.00 42.81 190 ASN A O 1
ATOM 1394 N N . SER A 1 191 ? 19.257 -67.698 -16.530 1.00 53.59 191 SER A N 1
ATOM 1395 C CA . SER A 1 191 ? 19.758 -68.415 -17.704 1.00 53.59 191 SER A CA 1
ATOM 1396 C C . SER A 1 191 ? 19.476 -69.892 -17.475 1.00 53.59 191 SER A C 1
ATOM 1398 O O . SER A 1 191 ? 20.039 -70.488 -16.555 1.00 53.59 191 SER A O 1
ATOM 1400 N N . PRO A 1 192 ? 18.559 -70.459 -18.266 1.00 49.47 192 PRO A N 1
ATOM 1401 C CA . PRO A 1 192 ? 18.952 -71.612 -19.065 1.00 49.47 192 PRO A CA 1
ATOM 1402 C C . PRO A 1 192 ? 18.375 -71.595 -20.495 1.00 49.47 192 PRO A C 1
ATOM 1404 O O . PRO A 1 192 ? 17.404 -70.909 -20.792 1.00 49.47 192 PRO A O 1
ATOM 1407 N N . GLU A 1 193 ? 19.000 -72.425 -21.335 1.00 46.91 193 GLU A N 1
ATOM 1408 C CA . GLU A 1 193 ? 18.583 -72.886 -22.671 1.00 46.91 193 GLU A CA 1
ATOM 1409 C C . GLU A 1 193 ? 18.897 -72.008 -23.901 1.00 46.91 193 GLU A C 1
ATOM 1411 O O . GLU A 1 193 ? 18.086 -71.237 -24.406 1.00 46.91 193 GLU A O 1
ATOM 1416 N N . GLN A 1 194 ? 20.086 -72.245 -24.476 1.00 58.34 194 GLN A N 1
ATOM 1417 C CA . GLN A 1 194 ? 20.288 -72.165 -25.927 1.00 58.34 194 GLN A CA 1
ATOM 1418 C C . GLN A 1 194 ? 19.737 -73.431 -26.604 1.00 58.34 194 GLN A C 1
ATOM 1420 O O . GLN A 1 194 ? 20.081 -74.532 -26.166 1.00 58.34 194 GLN A O 1
ATOM 1425 N N . PRO A 1 195 ? 19.062 -73.312 -27.759 1.00 51.75 195 PRO A N 1
ATOM 1426 C CA . PRO A 1 195 ? 19.109 -74.321 -28.804 1.00 51.75 195 PRO A CA 1
ATOM 1427 C C . PRO A 1 195 ? 20.102 -73.921 -29.923 1.00 51.75 195 PRO A C 1
ATOM 1429 O O . PRO A 1 195 ? 20.364 -72.730 -30.122 1.00 51.75 195 PRO A O 1
ATOM 1432 N N . PRO A 1 196 ? 20.696 -74.898 -30.636 1.00 58.66 196 PRO A N 1
ATOM 1433 C CA . PRO A 1 196 ? 21.786 -74.662 -31.582 1.00 58.66 196 PRO A CA 1
ATOM 1434 C C . PRO A 1 196 ? 21.290 -74.397 -33.018 1.00 58.66 196 PRO A C 1
ATOM 1436 O O . PRO A 1 196 ? 20.091 -74.348 -33.276 1.00 58.66 196 PRO A O 1
ATOM 1439 N N . VAL A 1 197 ? 22.266 -74.375 -33.940 1.00 49.09 197 VAL A N 1
ATOM 1440 C CA . VAL A 1 197 ? 22.198 -74.545 -35.412 1.00 49.09 197 VAL A CA 1
ATOM 1441 C C . VAL A 1 197 ? 22.321 -73.209 -36.166 1.00 49.09 197 VAL A C 1
ATOM 1443 O O . VAL A 1 197 ? 21.426 -72.378 -36.138 1.00 49.09 197 VAL A O 1
ATOM 1446 N N . ALA A 1 198 ? 23.520 -72.836 -36.626 1.00 47.62 198 ALA A N 1
ATOM 1447 C CA . ALA A 1 198 ? 24.255 -73.303 -37.816 1.00 47.62 198 ALA A CA 1
ATOM 1448 C C . ALA A 1 198 ? 23.620 -72.860 -39.145 1.00 47.62 198 ALA A C 1
ATOM 1450 O O . ALA A 1 198 ? 22.542 -73.326 -39.496 1.00 47.62 198 ALA A O 1
ATOM 1451 N N . GLN A 1 199 ? 24.333 -72.007 -39.885 1.00 39.50 199 GLN A N 1
ATOM 1452 C CA . GLN A 1 199 ? 24.960 -72.299 -41.183 1.00 39.50 199 GLN A CA 1
ATOM 1453 C C . GLN A 1 199 ? 26.005 -71.223 -41.489 1.00 39.50 199 GLN A C 1
ATOM 1455 O O . GLN A 1 199 ? 25.754 -70.049 -41.138 1.00 39.50 199 GLN A O 1
#

Sequence (199 aa):
MENSRRRVLLPTLGVLFLRVVSAEQISSPPADQMAPPITVRASSSAGGAASEFLTAFISTAVRLDGLKFISCLATAVKLRPDLAGKIVVCALNISRLNAHPLAGRLPLGTIDQIIKAAVAASPEAASDIVKAAIQSEPYARASIIAAALAVAPEQESRIRNVVNEMTPVSILPSFATLNPKDHAPSDNVNSPEQPPVAQ

Mean predicted aligned error: 17.27 Å